Protein AF-A0A1C5M0C4-F1 (afdb_monomer_lite)

Secondary structure (DSSP, 8-state):
-----S--GGGHHHHHHHHHHHHTTGGGS-HHHHHHHHHHHHHHHHHHHHHHHHTT---HHHHHHHHHHHHHHHHHHSSHHHHHHHHH-TT---SHHHHHHHHHHHHHHHHTT-TTEEEEEEEHHHHTT-B-TT--EEEEEEESS--HHHHHHHHHHHHHHHHTT---EEEEEES-HHHHHHHS-TT--EEEEEESSS--TTEEEEHHHHHH-GGGGB-

Structure (mmCIF, N/CA/C/O backbone):
data_AF-A0A1C5M0C4-F1
#
_entry.id   AF-A0A1C5M0C4-F1
#
loop_
_atom_site.group_PDB
_atom_site.id
_atom_site.type_symbol
_atom_site.label_atom_id
_atom_site.label_alt_id
_atom_site.label_comp_id
_atom_site.label_asym_id
_atom_site.label_entity_id
_atom_site.label_seq_id
_atom_site.pdbx_PDB_ins_code
_atom_site.Cartn_x
_atom_site.Cartn_y
_atom_site.Cartn_z
_atom_site.occupancy
_atom_site.B_iso_or_equiv
_atom_site.auth_seq_id
_atom_site.auth_comp_id
_atom_site.auth_asym_id
_atom_site.auth_atom_id
_atom_site.pdbx_PDB_model_num
ATOM 1 N N . MET A 1 1 ? 2.797 -11.426 14.827 1.00 31.80 1 MET A N 1
ATOM 2 C CA . MET A 1 1 ? 4.189 -11.891 14.643 1.00 31.80 1 MET A CA 1
ATOM 3 C C . MET A 1 1 ? 4.166 -13.142 13.789 1.00 31.80 1 MET A C 1
ATOM 5 O O . MET A 1 1 ? 3.740 -14.188 14.268 1.00 31.80 1 MET A O 1
ATOM 9 N N . ARG A 1 2 ? 4.520 -13.014 12.506 1.00 30.36 2 ARG A N 1
ATOM 10 C CA . ARG A 1 2 ? 4.921 -14.171 11.700 1.00 30.36 2 ARG A CA 1
ATOM 11 C C . ARG A 1 2 ? 6.217 -14.680 12.333 1.00 30.36 2 ARG A C 1
ATOM 13 O O . ARG A 1 2 ? 7.176 -13.921 12.422 1.00 30.36 2 ARG A O 1
ATOM 20 N N . ASN A 1 3 ? 6.200 -15.895 12.876 1.00 27.06 3 ASN A N 1
ATOM 21 C CA . ASN A 1 3 ? 7.390 -16.525 13.439 1.00 27.06 3 ASN A CA 1
ATOM 22 C C . ASN A 1 3 ? 8.335 -16.846 12.282 1.00 27.06 3 ASN A C 1
ATOM 24 O O . ASN A 1 3 ? 8.235 -17.908 11.673 1.00 27.06 3 ASN A O 1
ATOM 28 N N . TYR A 1 4 ? 9.226 -15.917 11.947 1.00 38.66 4 TYR A N 1
ATOM 29 C CA . TYR A 1 4 ? 10.364 -16.240 11.104 1.00 38.66 4 TYR A CA 1
ATOM 30 C C . TYR A 1 4 ? 11.302 -17.100 11.955 1.00 38.66 4 TYR A C 1
ATOM 32 O O . TYR A 1 4 ? 12.060 -16.600 12.776 1.00 38.66 4 TYR A O 1
ATOM 40 N N . THR A 1 5 ? 11.194 -18.416 11.791 1.00 39.00 5 THR A N 1
ATOM 41 C CA . THR A 1 5 ? 12.007 -19.447 12.459 1.00 39.00 5 THR A CA 1
ATOM 42 C C . THR A 1 5 ? 13.481 -19.425 12.045 1.00 39.00 5 THR A C 1
ATOM 44 O O . THR A 1 5 ? 14.285 -20.173 12.593 1.00 39.00 5 THR A O 1
ATOM 47 N N . TYR A 1 6 ? 13.857 -18.559 11.103 1.00 49.19 6 TYR A N 1
ATOM 48 C CA . TYR A 1 6 ? 15.228 -18.394 10.642 1.00 49.19 6 TYR A CA 1
ATOM 49 C C . TYR A 1 6 ? 15.909 -17.216 11.337 1.00 49.19 6 TYR A C 1
ATOM 51 O O . TYR A 1 6 ? 15.443 -16.080 11.286 1.00 49.19 6 TYR A O 1
ATOM 59 N N . ASN A 1 7 ? 17.052 -17.491 11.964 1.00 48.06 7 ASN A N 1
ATOM 60 C CA . ASN A 1 7 ? 17.923 -16.476 12.540 1.00 48.06 7 ASN A CA 1
ATOM 61 C C . ASN A 1 7 ? 18.757 -15.858 11.40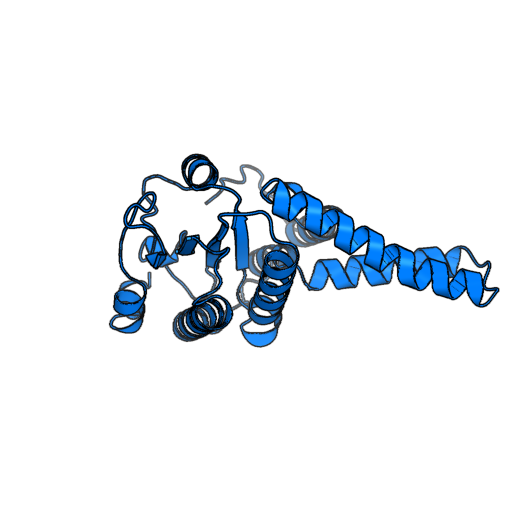2 1.00 48.06 7 ASN A C 1
ATOM 63 O O . ASN A 1 7 ? 19.772 -16.410 10.982 1.00 48.06 7 ASN A O 1
ATOM 67 N N . TRP A 1 8 ? 18.270 -14.760 10.821 1.00 57.38 8 TRP A N 1
ATOM 68 C CA . TRP A 1 8 ? 18.770 -14.210 9.550 1.00 57.38 8 TRP A CA 1
ATOM 69 C C . TRP A 1 8 ? 20.140 -13.505 9.619 1.00 57.38 8 TRP A C 1
ATOM 71 O O . TRP A 1 8 ? 20.662 -13.092 8.581 1.00 57.38 8 TRP A O 1
ATOM 81 N N . GLY A 1 9 ? 20.754 -13.412 10.804 1.00 64.69 9 GLY A N 1
ATOM 82 C CA . GLY A 1 9 ? 22.128 -12.929 10.989 1.00 64.69 9 GLY A CA 1
ATOM 83 C C . GLY A 1 9 ? 22.384 -11.503 10.474 1.00 64.69 9 GLY A C 1
ATOM 84 O O . GLY A 1 9 ? 21.471 -10.690 10.346 1.00 64.69 9 GLY A O 1
ATOM 85 N N . SER A 1 10 ? 23.649 -11.196 10.163 1.00 68.00 10 SER A N 1
ATOM 86 C CA . SER A 1 10 ? 24.120 -9.873 9.707 1.00 68.00 10 SER A CA 1
ATOM 87 C C . SER A 1 10 ? 23.672 -9.476 8.292 1.00 68.00 10 SER A C 1
ATOM 89 O O . SER A 1 10 ? 23.810 -8.316 7.913 1.00 68.00 10 SER A O 1
ATOM 91 N N . LEU A 1 11 ? 23.121 -10.410 7.506 1.00 77.31 11 LEU A N 1
ATOM 92 C CA . LEU A 1 11 ? 22.699 -10.184 6.115 1.00 77.31 11 LEU A CA 1
ATOM 93 C C . LEU A 1 11 ? 21.190 -9.965 5.958 1.00 77.31 11 LEU A C 1
ATOM 95 O O . LEU A 1 11 ? 20.704 -9.889 4.826 1.00 77.31 11 LEU A O 1
ATOM 99 N N . LEU A 1 12 ? 20.446 -9.865 7.065 1.00 77.56 12 LEU A N 1
ATOM 100 C CA . LEU A 1 12 ? 18.993 -9.681 7.050 1.00 77.56 12 LEU A CA 1
ATOM 101 C C . LEU A 1 12 ? 18.577 -8.513 6.146 1.00 77.56 12 LEU A C 1
ATOM 103 O O . LEU A 1 12 ? 17.695 -8.682 5.309 1.00 77.56 12 LEU A O 1
ATOM 107 N N . GLY A 1 13 ? 19.253 -7.366 6.258 1.00 77.56 13 GLY A N 1
ATOM 108 C CA . GLY A 1 13 ? 18.915 -6.184 5.466 1.00 77.56 13 GLY A CA 1
ATOM 109 C C . GLY A 1 13 ? 19.123 -6.376 3.970 1.00 77.56 13 GLY A C 1
ATOM 110 O O . GLY A 1 13 ? 18.210 -6.106 3.199 1.00 77.56 13 GLY A O 1
ATOM 111 N N . LEU A 1 14 ? 20.271 -6.921 3.558 1.00 84.06 14 LEU A N 1
ATOM 112 C CA . LEU A 1 14 ? 20.551 -7.186 2.145 1.00 84.06 14 LEU A CA 1
ATOM 113 C C . LEU A 1 14 ? 19.535 -8.167 1.549 1.00 84.06 14 LEU A C 1
ATOM 115 O O . LEU A 1 14 ? 18.976 -7.918 0.485 1.00 84.06 14 LEU A O 1
ATOM 119 N N . ARG A 1 15 ? 19.270 -9.278 2.245 1.00 82.50 15 ARG A N 1
ATOM 120 C CA . ARG A 1 15 ? 18.340 -10.308 1.766 1.00 82.50 15 ARG A CA 1
ATOM 121 C C . ARG A 1 15 ? 16.917 -9.784 1.677 1.00 82.50 15 ARG A C 1
ATOM 123 O O . ARG A 1 15 ? 16.243 -10.051 0.687 1.00 82.50 15 ARG A O 1
ATOM 130 N N . TRP A 1 16 ? 16.474 -9.036 2.687 1.00 84.31 16 TRP A N 1
ATOM 131 C CA . TRP A 1 16 ? 15.143 -8.450 2.672 1.00 84.31 16 TRP A CA 1
ATOM 132 C C . TRP A 1 16 ? 15.007 -7.416 1.565 1.00 84.31 16 TRP A C 1
ATOM 134 O O . TRP A 1 16 ? 14.020 -7.435 0.842 1.00 84.31 16 TRP A O 1
ATOM 144 N N . PHE A 1 17 ? 16.011 -6.557 1.390 1.00 86.44 17 PHE A N 1
ATOM 145 C CA . PHE A 1 17 ? 16.019 -5.561 0.328 1.00 86.44 17 PHE A CA 1
ATOM 146 C C . PHE A 1 17 ? 15.894 -6.228 -1.041 1.00 86.44 17 PHE A C 1
ATOM 148 O O . PHE A 1 17 ? 14.963 -5.912 -1.772 1.00 86.44 17 PHE A O 1
ATOM 155 N N . VAL A 1 18 ? 16.739 -7.223 -1.337 1.00 88.94 18 VAL A N 1
ATOM 156 C CA . VAL A 1 18 ? 16.698 -7.982 -2.598 1.00 88.94 18 VAL A CA 1
ATOM 157 C C . VAL A 1 18 ? 15.355 -8.687 -2.788 1.00 88.94 18 VAL A C 1
ATOM 159 O O . VAL A 1 18 ? 14.754 -8.575 -3.851 1.00 88.94 18 VAL A O 1
ATOM 162 N N . ALA A 1 19 ? 14.846 -9.380 -1.765 1.00 87.25 19 ALA A N 1
ATOM 163 C CA . ALA A 1 19 ? 13.559 -10.066 -1.854 1.00 87.25 19 ALA A CA 1
ATOM 164 C C . ALA A 1 19 ? 12.395 -9.081 -2.047 1.00 87.25 19 ALA A C 1
ATOM 166 O O . ALA A 1 19 ? 11.495 -9.336 -2.843 1.00 87.25 19 ALA A O 1
ATOM 167 N N . SER A 1 20 ? 12.418 -7.946 -1.345 1.00 89.81 20 SER A N 1
ATOM 168 C CA . SER A 1 20 ? 11.401 -6.903 -1.468 1.00 89.81 20 SER A CA 1
ATOM 169 C C . SER A 1 20 ? 11.453 -6.220 -2.833 1.00 89.81 20 SER A C 1
ATOM 171 O O . SER A 1 20 ? 10.395 -5.971 -3.398 1.00 89.81 20 SER A O 1
ATOM 173 N N . TRP A 1 21 ? 12.654 -5.974 -3.368 1.00 92.19 21 TRP A N 1
ATOM 174 C CA . TRP A 1 21 ? 12.871 -5.358 -4.675 1.00 92.19 21 TRP A CA 1
ATOM 175 C C . TRP A 1 21 ? 12.450 -6.302 -5.795 1.00 92.19 21 TRP A C 1
ATOM 177 O O . TRP A 1 21 ? 11.752 -5.881 -6.689 1.00 92.19 21 TRP A O 1
ATOM 187 N N . LEU A 1 22 ? 12.752 -7.600 -5.711 1.00 89.69 22 LEU A N 1
ATOM 188 C CA . LEU A 1 22 ? 12.330 -8.553 -6.745 1.00 89.69 22 LEU A CA 1
ATOM 189 C C . LEU A 1 22 ? 10.828 -8.872 -6.719 1.00 89.69 22 LEU A C 1
ATOM 191 O O . LEU A 1 22 ? 10.248 -9.161 -7.760 1.00 89.69 22 LEU A O 1
ATOM 195 N N . LEU A 1 23 ? 10.206 -8.916 -5.534 1.00 86.31 23 LEU A N 1
ATOM 196 C CA . LEU A 1 23 ? 8.840 -9.438 -5.385 1.00 86.31 23 LEU A CA 1
ATOM 197 C C . LEU A 1 23 ? 7.771 -8.366 -5.155 1.00 86.31 23 LEU A C 1
ATOM 199 O O . LEU A 1 23 ? 6.590 -8.695 -5.262 1.00 86.31 23 LEU A O 1
ATOM 203 N N . HIS A 1 24 ? 8.142 -7.148 -4.742 1.00 85.31 24 HIS A N 1
ATOM 204 C CA . HIS A 1 24 ? 7.235 -6.035 -4.388 1.00 85.31 24 HIS A CA 1
ATOM 205 C C . HIS A 1 24 ? 6.105 -6.420 -3.414 1.00 85.31 24 HIS A C 1
ATOM 207 O O . HIS A 1 24 ? 5.041 -5.809 -3.383 1.00 85.31 24 HIS A O 1
ATOM 213 N N . GLY A 1 25 ? 6.276 -7.521 -2.673 1.00 80.88 25 GLY A N 1
ATOM 214 C CA . GLY A 1 25 ? 5.198 -8.109 -1.879 1.00 80.88 25 GLY A CA 1
ATOM 215 C C . GLY A 1 25 ? 3.959 -8.542 -2.678 1.00 80.88 25 GLY A C 1
ATOM 216 O O . GLY A 1 25 ? 2.954 -8.909 -2.081 1.00 80.88 25 GLY A O 1
ATOM 217 N N . VAL A 1 26 ? 4.016 -8.604 -4.013 1.00 85.50 26 VAL A N 1
ATOM 218 C CA . VAL A 1 26 ? 2.864 -8.913 -4.883 1.00 85.50 26 VAL A CA 1
ATOM 219 C C . VAL A 1 26 ? 2.205 -10.242 -4.511 1.00 85.50 26 VAL A C 1
ATOM 221 O O . VAL A 1 26 ? 0.988 -10.395 -4.599 1.00 85.50 26 VAL A O 1
ATOM 224 N N . HIS A 1 27 ? 2.991 -11.203 -4.022 1.00 84.19 27 HIS A N 1
ATOM 225 C CA . HIS A 1 27 ? 2.508 -12.501 -3.554 1.00 84.19 27 HIS A CA 1
ATOM 226 C C . HIS A 1 27 ? 1.458 -12.413 -2.431 1.00 84.19 27 HIS A C 1
ATOM 228 O O . HIS A 1 27 ? 0.595 -13.292 -2.375 1.00 84.19 27 HIS A O 1
ATOM 234 N N . VAL A 1 28 ? 1.482 -11.366 -1.592 1.00 85.69 28 VAL A N 1
ATOM 235 C CA . VAL A 1 28 ? 0.544 -11.190 -0.469 1.00 85.69 28 VAL A CA 1
ATOM 236 C C . VAL A 1 28 ? -0.706 -10.376 -0.806 1.00 85.69 28 VAL A C 1
ATOM 238 O O . VAL A 1 28 ? -1.566 -10.245 0.065 1.00 85.69 28 VAL A O 1
ATOM 241 N N . PHE A 1 29 ? -0.819 -9.817 -2.014 1.00 90.00 29 PHE A N 1
ATOM 242 C CA . PHE A 1 29 ? -2.028 -9.109 -2.441 1.00 90.00 29 PHE A CA 1
ATOM 243 C C . PHE A 1 29 ? -3.155 -10.079 -2.794 1.00 90.00 29 PHE A C 1
ATOM 245 O O . PHE A 1 29 ? -2.916 -11.200 -3.269 1.00 90.00 29 PHE A O 1
ATOM 252 N N . ASP A 1 30 ? -4.389 -9.610 -2.610 1.00 92.44 30 ASP A N 1
ATOM 253 C CA . ASP A 1 30 ? -5.569 -10.304 -3.113 1.00 92.44 30 ASP A CA 1
ATOM 254 C C . ASP A 1 30 ? -5.608 -10.260 -4.653 1.00 92.44 30 ASP A C 1
ATOM 256 O O . ASP A 1 30 ? -4.861 -9.526 -5.305 1.00 92.44 30 ASP A O 1
ATOM 260 N N . LYS A 1 31 ? -6.454 -11.091 -5.259 1.00 92.31 31 LYS A N 1
ATOM 261 C CA . LYS A 1 31 ? -6.445 -11.397 -6.696 1.00 92.31 31 LYS A CA 1
ATOM 262 C C . LYS A 1 31 ? -6.545 -10.152 -7.576 1.00 92.31 31 LYS A C 1
ATOM 264 O O . LYS A 1 31 ? -5.758 -10.018 -8.512 1.00 92.31 31 LYS A O 1
ATOM 269 N N . THR A 1 32 ? -7.492 -9.258 -7.295 1.00 93.75 32 THR A N 1
ATOM 270 C CA . THR A 1 32 ? -7.704 -8.064 -8.128 1.00 93.75 32 THR A CA 1
ATOM 271 C C . THR A 1 32 ? -6.592 -7.036 -7.957 1.00 93.75 32 THR A C 1
ATOM 273 O O . THR A 1 32 ? -6.101 -6.513 -8.955 1.00 93.75 32 THR A O 1
ATOM 276 N N . GLU A 1 33 ? -6.154 -6.769 -6.723 1.00 94.75 33 GLU A N 1
ATOM 277 C CA . GLU A 1 33 ? -5.029 -5.859 -6.477 1.00 94.75 33 GLU A CA 1
ATOM 278 C C . GLU A 1 33 ? -3.757 -6.372 -7.158 1.00 94.75 33 GLU A C 1
ATOM 280 O O . GLU A 1 33 ? -3.096 -5.618 -7.866 1.00 94.75 33 GLU A O 1
ATOM 285 N N . LYS A 1 34 ? -3.468 -7.670 -7.022 1.00 94.81 34 LYS A N 1
ATOM 286 C CA . LYS A 1 34 ? -2.345 -8.343 -7.684 1.00 94.81 34 LYS A CA 1
ATOM 287 C C . LYS A 1 34 ? -2.379 -8.159 -9.198 1.00 94.81 34 LYS A C 1
ATOM 289 O O . LYS A 1 34 ? -1.368 -7.790 -9.788 1.00 94.81 34 LYS A O 1
ATOM 294 N N . LEU A 1 35 ? -3.535 -8.394 -9.821 1.00 95.88 35 LEU A N 1
ATOM 295 C CA . LEU A 1 35 ? -3.705 -8.236 -11.264 1.00 95.88 35 LEU A CA 1
ATOM 296 C C . LEU A 1 35 ? -3.447 -6.790 -11.706 1.00 95.88 35 LEU A C 1
ATOM 298 O O . LEU A 1 35 ? -2.659 -6.566 -12.622 1.00 95.88 35 LEU A O 1
ATOM 302 N N . TYR A 1 36 ? -4.086 -5.813 -11.058 1.00 96.06 36 TYR A N 1
ATOM 303 C CA . TYR A 1 36 ? -3.918 -4.406 -11.422 1.00 96.06 36 TYR A CA 1
ATOM 304 C C . TYR A 1 36 ? -2.507 -3.893 -11.156 1.00 96.06 36 TYR A C 1
ATOM 306 O O . TYR A 1 36 ? -1.995 -3.123 -11.963 1.00 96.06 36 TYR A O 1
ATOM 314 N N . TYR A 1 37 ? -1.855 -4.361 -10.091 1.00 94.81 37 TYR A N 1
ATOM 315 C CA . TYR A 1 37 ? -0.464 -4.026 -9.811 1.00 94.81 37 TYR A CA 1
ATOM 316 C C . TYR A 1 37 ? 0.462 -4.498 -10.935 1.00 94.81 37 TYR A C 1
ATOM 318 O O . TYR A 1 37 ? 1.190 -3.683 -11.495 1.00 94.81 37 TYR A O 1
ATOM 326 N N . ILE A 1 38 ? 0.365 -5.774 -11.331 1.00 94.50 38 ILE A N 1
ATOM 327 C CA . ILE A 1 38 ? 1.174 -6.341 -12.422 1.00 94.50 38 ILE A CA 1
ATOM 328 C C . ILE A 1 38 ? 0.917 -5.593 -13.736 1.00 94.50 38 ILE A C 1
ATOM 330 O O . ILE A 1 38 ? 1.862 -5.234 -14.433 1.00 94.50 38 ILE A O 1
ATOM 334 N N . ILE A 1 39 ? -0.348 -5.319 -14.075 1.00 95.69 39 ILE A N 1
ATOM 335 C CA . ILE A 1 39 ? -0.689 -4.571 -15.294 1.00 95.69 39 ILE A CA 1
ATOM 336 C C . ILE A 1 39 ? -0.080 -3.164 -15.255 1.00 95.69 39 ILE A C 1
ATOM 338 O O . ILE A 1 39 ? 0.535 -2.745 -16.233 1.00 95.69 39 ILE A O 1
ATOM 342 N N . CYS A 1 40 ? -0.229 -2.434 -14.146 1.00 95.12 40 CYS A N 1
ATOM 343 C CA . CYS A 1 40 ? 0.336 -1.093 -14.005 1.00 95.12 40 CYS A CA 1
ATOM 344 C C . CYS A 1 40 ? 1.855 -1.093 -14.130 1.00 95.12 40 CYS A C 1
ATOM 346 O O . CYS A 1 40 ? 2.398 -0.245 -14.833 1.00 95.12 40 CYS A O 1
ATOM 348 N N . GLU A 1 41 ? 2.531 -2.036 -13.481 1.0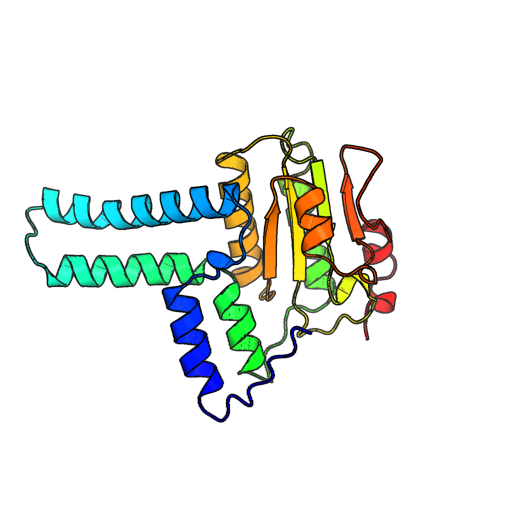0 94.00 41 GLU A N 1
ATOM 349 C CA . GLU A 1 41 ? 3.981 -2.152 -13.561 1.00 94.00 41 GLU A CA 1
ATOM 350 C C . GLU A 1 41 ? 4.433 -2.424 -14.999 1.00 94.00 41 GLU A C 1
ATOM 352 O O . GLU A 1 41 ? 5.276 -1.697 -15.519 1.00 94.00 41 GLU A O 1
ATOM 357 N N . LEU A 1 42 ? 3.810 -3.384 -15.691 1.00 94.81 42 LEU A N 1
ATOM 358 C CA . LEU A 1 42 ? 4.119 -3.683 -17.092 1.00 94.81 42 LEU A CA 1
ATOM 359 C C . LEU A 1 42 ? 3.895 -2.473 -18.007 1.00 94.81 42 LEU A C 1
ATOM 361 O O . LEU A 1 42 ? 4.742 -2.171 -18.843 1.00 94.81 42 LEU A O 1
ATOM 365 N N . VAL A 1 43 ? 2.785 -1.749 -17.843 1.00 96.06 43 VAL A N 1
ATOM 366 C CA . VAL A 1 43 ? 2.503 -0.544 -18.642 1.00 96.06 43 VAL A CA 1
ATOM 367 C C . VAL A 1 43 ? 3.550 0.543 -18.390 1.00 96.06 43 VAL A C 1
ATOM 369 O O . VAL A 1 43 ? 4.064 1.130 -19.343 1.00 96.06 43 VAL A O 1
ATOM 372 N N . LEU A 1 44 ? 3.903 0.793 -17.125 1.00 95.56 44 LEU A N 1
ATOM 373 C CA . LEU A 1 44 ? 4.924 1.779 -16.766 1.00 95.56 44 LEU A CA 1
ATOM 374 C C . LEU A 1 44 ? 6.305 1.396 -17.305 1.00 95.56 44 LEU A C 1
ATOM 376 O O . LEU A 1 44 ? 7.053 2.278 -17.718 1.00 95.56 44 LEU A O 1
ATOM 380 N N . GLN A 1 45 ? 6.623 0.102 -17.342 1.00 94.50 45 GLN A N 1
ATOM 381 C CA . GLN A 1 45 ? 7.871 -0.427 -17.895 1.00 94.50 45 GLN A CA 1
ATOM 382 C C . GLN A 1 45 ? 7.955 -0.283 -19.415 1.00 94.50 45 GLN A C 1
ATOM 384 O O . GLN A 1 45 ? 8.988 0.104 -19.961 1.00 94.50 45 GLN A O 1
ATOM 389 N N . LEU A 1 46 ? 6.854 -0.554 -20.117 1.00 95.94 46 LEU A N 1
ATOM 390 C CA . LEU A 1 46 ? 6.804 -0.449 -21.574 1.00 95.94 46 LEU A CA 1
ATOM 391 C C . LEU A 1 46 ? 6.913 0.999 -22.063 1.00 95.94 46 LEU A C 1
ATOM 393 O O . LEU A 1 46 ? 7.396 1.224 -23.172 1.00 95.94 46 LEU A O 1
ATOM 397 N N . MET A 1 47 ? 6.498 1.982 -21.260 1.00 96.25 47 MET A N 1
ATOM 398 C CA . MET A 1 47 ? 6.482 3.391 -21.659 1.00 96.25 47 MET A CA 1
ATOM 399 C C . MET A 1 47 ? 7.870 3.942 -22.056 1.00 96.25 47 MET A C 1
ATOM 401 O O . MET A 1 47 ? 8.005 4.378 -23.202 1.00 96.25 47 MET A O 1
ATOM 405 N N . PRO A 1 48 ? 8.922 3.921 -21.209 1.00 95.75 48 PRO A N 1
ATOM 406 C CA . PRO A 1 48 ? 10.242 4.413 -21.605 1.00 95.75 48 PRO A CA 1
ATOM 407 C C . PRO A 1 48 ? 10.888 3.567 -22.704 1.00 95.75 48 PRO A C 1
ATOM 409 O O . PRO A 1 48 ? 11.537 4.135 -23.577 1.00 95.75 48 PRO A O 1
ATOM 412 N N . ILE A 1 49 ? 10.675 2.245 -22.718 1.00 94.81 49 ILE A N 1
ATOM 413 C CA . ILE A 1 49 ? 11.175 1.368 -23.792 1.00 94.81 49 ILE A CA 1
ATOM 414 C C . ILE A 1 49 ? 10.597 1.810 -25.141 1.00 94.81 49 ILE A C 1
ATOM 416 O O . ILE A 1 49 ? 11.333 1.983 -26.111 1.00 94.81 49 ILE A O 1
ATOM 420 N N . THR A 1 50 ? 9.288 2.059 -25.181 1.00 95.44 50 THR A N 1
ATOM 421 C CA . THR A 1 50 ? 8.582 2.514 -26.383 1.00 95.44 50 THR A CA 1
ATOM 422 C C . THR A 1 50 ? 9.079 3.890 -26.828 1.00 95.44 50 THR A C 1
ATOM 424 O O . THR A 1 50 ? 9.348 4.088 -28.010 1.00 95.44 50 THR A O 1
ATOM 427 N N . ILE A 1 51 ? 9.265 4.829 -25.893 1.00 96.25 51 ILE A N 1
ATOM 428 C CA . ILE A 1 51 ? 9.802 6.167 -26.189 1.00 96.25 51 ILE A CA 1
ATOM 429 C C . ILE A 1 51 ? 11.210 6.070 -26.787 1.00 96.25 51 ILE A C 1
ATOM 431 O O . ILE A 1 51 ? 11.459 6.635 -27.848 1.00 96.25 51 ILE A O 1
ATOM 435 N N . LEU A 1 52 ? 12.116 5.327 -26.145 1.00 96.25 52 LEU A N 1
ATOM 436 C CA . LEU A 1 52 ? 13.487 5.145 -26.625 1.00 96.25 52 LEU A CA 1
ATOM 437 C C . LEU A 1 52 ? 13.507 4.534 -28.032 1.00 96.25 52 LEU A C 1
ATOM 439 O O . LEU A 1 52 ? 14.204 5.043 -28.910 1.00 96.25 52 LEU A O 1
ATOM 443 N N . TYR A 1 53 ? 12.689 3.506 -28.267 1.00 95.75 53 TYR A N 1
ATOM 444 C CA . TYR A 1 53 ? 12.549 2.882 -29.580 1.00 95.75 53 TYR A CA 1
ATOM 445 C C . TYR A 1 53 ? 12.096 3.882 -30.658 1.00 95.75 53 TYR A C 1
ATOM 447 O O . TYR A 1 53 ? 12.744 3.996 -31.698 1.00 95.75 53 TYR A O 1
ATOM 455 N N . PHE A 1 54 ? 11.037 4.662 -30.405 1.00 96.94 54 PHE A N 1
ATOM 456 C CA . PHE A 1 54 ? 10.545 5.662 -31.365 1.00 96.94 54 PHE A CA 1
ATOM 457 C C . PHE A 1 54 ? 11.486 6.860 -31.549 1.00 96.94 54 PHE A C 1
ATOM 459 O O . PHE A 1 54 ? 11.458 7.498 -32.599 1.00 96.94 54 PHE A O 1
ATOM 466 N N . CYS A 1 55 ? 12.358 7.141 -30.582 1.00 97.19 55 CYS A N 1
ATOM 467 C CA . CYS A 1 55 ? 13.453 8.099 -30.733 1.00 97.19 55 CYS A CA 1
ATOM 468 C C . CYS A 1 55 ? 14.650 7.538 -31.527 1.00 97.19 55 CYS A C 1
ATOM 470 O O . CYS A 1 55 ? 15.662 8.224 -31.656 1.00 97.19 55 CYS A O 1
ATOM 472 N N . GLY A 1 56 ? 14.566 6.306 -32.043 1.00 96.50 56 GLY A N 1
ATOM 473 C CA . GLY A 1 56 ? 15.648 5.657 -32.788 1.00 96.50 56 GLY A CA 1
ATOM 474 C C . GLY A 1 56 ? 16.799 5.167 -31.906 1.00 96.50 56 GLY A C 1
ATOM 475 O O . GLY A 1 56 ? 17.867 4.834 -32.416 1.00 96.50 56 GLY A O 1
ATOM 476 N N . VAL A 1 57 ? 16.606 5.118 -30.586 1.00 95.69 57 VAL A N 1
ATOM 477 C CA . VAL A 1 57 ? 17.606 4.620 -29.642 1.00 95.69 57 VAL A CA 1
ATOM 478 C C . VAL A 1 57 ? 17.490 3.105 -29.576 1.00 95.69 57 VAL A C 1
ATOM 480 O O . VAL A 1 57 ? 16.595 2.581 -28.917 1.00 95.69 57 VAL A O 1
ATOM 483 N N . ALA A 1 58 ? 18.402 2.407 -30.251 1.00 91.12 58 ALA A N 1
ATOM 484 C CA . ALA A 1 58 ? 18.498 0.946 -30.271 1.00 91.12 58 ALA A CA 1
ATOM 485 C C . ALA A 1 58 ? 19.669 0.434 -29.407 1.00 91.12 58 ALA A C 1
ATOM 487 O O . ALA A 1 58 ? 20.446 -0.416 -29.836 1.00 91.12 58 ALA A O 1
ATOM 488 N N . ASP A 1 59 ? 19.817 0.980 -28.197 1.00 95.19 59 ASP A N 1
ATOM 489 C CA . ASP A 1 59 ? 20.844 0.565 -27.237 1.00 95.19 59 ASP A CA 1
ATOM 490 C C . ASP A 1 59 ? 20.222 -0.284 -26.119 1.00 95.19 59 ASP A C 1
ATOM 492 O O . ASP A 1 59 ? 19.410 0.189 -25.317 1.00 95.19 59 ASP A O 1
ATOM 496 N N . TRP A 1 60 ? 20.639 -1.549 -26.054 1.00 95.19 60 TRP A N 1
ATOM 497 C CA . TRP A 1 60 ? 20.194 -2.502 -25.040 1.00 95.19 60 TRP A CA 1
ATOM 498 C C . TRP A 1 60 ? 20.471 -2.033 -23.605 1.00 95.19 60 TRP A C 1
ATOM 500 O O . TRP A 1 60 ? 19.650 -2.269 -22.716 1.00 95.19 60 TRP A O 1
ATOM 510 N N . TRP A 1 61 ? 21.591 -1.347 -23.358 1.00 96.44 61 TRP A N 1
ATOM 511 C CA . TRP A 1 61 ? 21.923 -0.866 -22.018 1.00 96.44 61 TRP A CA 1
ATOM 512 C C . TRP A 1 61 ? 20.950 0.204 -21.550 1.00 96.44 61 TRP A C 1
ATOM 514 O O . TRP A 1 61 ? 20.568 0.205 -20.381 1.00 96.44 61 TRP A O 1
ATOM 524 N N . LEU A 1 62 ? 20.487 1.072 -22.452 1.00 96.12 62 LEU A N 1
ATOM 525 C CA . LEU A 1 62 ? 19.487 2.083 -22.117 1.00 96.12 62 LEU A CA 1
ATOM 526 C C . LEU A 1 62 ? 18.130 1.450 -21.796 1.00 96.12 62 LEU A C 1
ATOM 528 O O . LEU A 1 62 ? 17.481 1.870 -20.835 1.00 96.12 62 LEU A O 1
ATOM 532 N N . TYR A 1 63 ? 17.735 0.392 -22.509 1.00 95.50 63 TYR A N 1
ATOM 533 C CA . TYR A 1 63 ? 16.544 -0.384 -22.152 1.00 95.50 63 TYR A CA 1
ATOM 534 C C . TYR A 1 63 ? 16.679 -1.045 -20.779 1.00 95.50 63 TYR A C 1
ATOM 536 O O . TYR A 1 63 ? 15.788 -0.888 -19.944 1.00 95.50 63 TYR A O 1
ATOM 544 N N . LEU A 1 64 ? 17.801 -1.717 -20.499 1.00 96.25 64 LEU A N 1
ATOM 545 C CA . LEU A 1 64 ? 18.041 -2.349 -19.199 1.00 96.25 64 LEU A CA 1
ATOM 546 C C . LEU A 1 64 ? 18.049 -1.326 -18.054 1.00 96.25 64 LEU A C 1
ATOM 548 O O . LEU A 1 64 ? 17.428 -1.559 -17.017 1.00 96.25 64 LEU A O 1
ATOM 552 N N . ILE A 1 65 ? 18.707 -0.179 -18.244 1.00 96.12 65 ILE A N 1
ATOM 553 C CA . ILE A 1 65 ? 18.719 0.909 -17.260 1.00 96.12 65 ILE A CA 1
ATOM 554 C C . ILE A 1 65 ? 17.297 1.422 -17.029 1.00 96.12 65 ILE A C 1
ATOM 556 O O . ILE A 1 65 ? 16.888 1.554 -15.878 1.00 96.12 65 ILE A O 1
ATOM 560 N N . SER A 1 66 ? 16.518 1.661 -18.091 1.00 95.75 66 SER A N 1
ATOM 561 C CA . SER A 1 66 ? 15.121 2.089 -17.947 1.00 95.75 66 SER A CA 1
ATOM 562 C C . SER A 1 66 ? 14.286 1.079 -17.163 1.00 95.75 66 SER A C 1
ATOM 564 O O . SER A 1 66 ? 13.525 1.482 -16.283 1.00 95.75 66 SER A O 1
ATOM 566 N N . LEU A 1 67 ? 14.506 -0.219 -17.400 1.00 95.62 67 LEU A N 1
ATOM 567 C CA . LEU A 1 67 ? 13.801 -1.288 -16.707 1.00 95.62 67 LEU A CA 1
ATOM 568 C C . LEU A 1 67 ? 14.104 -1.262 -15.209 1.00 95.62 67 LEU A C 1
ATOM 570 O O . LEU A 1 67 ? 13.187 -1.261 -14.385 1.00 95.62 67 LEU A O 1
ATOM 574 N N . ILE A 1 68 ? 15.391 -1.183 -14.857 1.00 96.12 68 ILE A N 1
ATOM 575 C CA . ILE A 1 68 ? 15.856 -1.116 -13.467 1.00 96.12 68 ILE A CA 1
ATOM 576 C C . ILE A 1 68 ? 15.322 0.143 -12.776 1.00 96.12 68 ILE A C 1
ATOM 578 O O . ILE A 1 68 ? 14.865 0.062 -11.633 1.00 96.12 68 ILE A O 1
ATOM 582 N N . LEU A 1 69 ? 15.358 1.297 -13.450 1.00 95.94 69 LEU A N 1
ATOM 583 C CA . LEU A 1 69 ? 14.887 2.566 -12.895 1.00 95.94 69 LEU A CA 1
ATOM 584 C C . LEU A 1 69 ? 13.381 2.542 -12.638 1.00 95.94 69 LEU A C 1
ATOM 586 O O . LEU A 1 69 ? 12.961 2.850 -11.525 1.00 95.94 69 LEU A O 1
ATOM 590 N N . VAL A 1 70 ? 12.566 2.144 -13.619 1.00 95.69 70 VAL A N 1
ATOM 591 C CA . VAL A 1 70 ? 11.107 2.081 -13.442 1.00 95.69 70 VAL A CA 1
ATOM 592 C C . VAL A 1 70 ? 10.732 1.057 -12.378 1.00 95.69 70 VAL A C 1
ATOM 594 O O . VAL A 1 70 ? 9.926 1.376 -11.505 1.00 95.69 70 VAL A O 1
ATOM 597 N N . HIS A 1 71 ? 11.357 -0.123 -12.382 1.00 94.94 71 HIS A N 1
ATOM 598 C CA . HIS A 1 71 ? 11.090 -1.160 -11.383 1.00 94.94 71 HIS A CA 1
ATOM 599 C C . HIS A 1 71 ? 11.390 -0.624 -9.980 1.00 94.94 71 HIS A C 1
ATOM 601 O O . HIS A 1 71 ? 10.519 -0.628 -9.113 1.00 94.94 71 HIS A O 1
ATOM 607 N N . SER A 1 72 ? 12.560 -0.004 -9.800 1.00 95.00 72 SER A N 1
ATOM 608 C CA . SER A 1 72 ? 12.961 0.609 -8.528 1.00 95.00 72 SER A CA 1
ATOM 609 C C . SER A 1 72 ? 12.034 1.749 -8.093 1.00 95.00 72 SER A C 1
ATOM 611 O O . SER A 1 72 ? 11.749 1.884 -6.907 1.00 95.00 72 SER A O 1
ATOM 613 N N . LEU A 1 73 ? 11.529 2.565 -9.021 1.00 93.25 73 LEU A N 1
ATOM 614 C CA . LEU A 1 73 ? 10.566 3.622 -8.695 1.00 93.25 73 LEU A CA 1
ATOM 615 C C . LEU A 1 73 ? 9.216 3.041 -8.257 1.00 93.25 73 LEU A C 1
ATOM 617 O O . LEU A 1 73 ? 8.651 3.493 -7.264 1.00 93.25 73 LEU A O 1
ATOM 621 N N . THR A 1 74 ? 8.709 2.021 -8.954 1.00 92.50 74 THR A N 1
ATOM 622 C CA . THR A 1 74 ? 7.458 1.345 -8.566 1.00 92.50 74 THR A CA 1
ATOM 623 C C . THR A 1 74 ? 7.586 0.606 -7.234 1.00 92.50 74 THR A C 1
ATOM 625 O O . THR A 1 74 ? 6.673 0.673 -6.412 1.00 92.50 74 THR A O 1
ATOM 628 N N . TRP A 1 75 ? 8.746 0.001 -6.973 1.00 92.19 75 TRP A N 1
ATOM 629 C CA . TRP A 1 75 ? 9.102 -0.606 -5.694 1.00 92.19 75 TRP A CA 1
ATOM 630 C C . TRP A 1 75 ? 9.075 0.406 -4.543 1.00 92.19 75 TRP A C 1
ATOM 632 O O . TRP A 1 75 ? 8.504 0.140 -3.492 1.00 92.19 75 TRP A O 1
ATOM 642 N N . LEU A 1 76 ? 9.648 1.597 -4.745 1.00 91.50 76 LEU A N 1
ATOM 643 C CA . LEU A 1 76 ? 9.684 2.664 -3.739 1.00 91.50 76 LEU A CA 1
ATOM 644 C C . LEU A 1 76 ? 8.297 3.236 -3.403 1.00 91.50 76 LEU A C 1
ATOM 646 O O . LEU A 1 76 ? 8.101 3.804 -2.322 1.00 91.50 76 LEU A O 1
ATOM 650 N N . CYS A 1 77 ? 7.334 3.097 -4.315 1.00 87.69 77 CYS A N 1
ATOM 651 C CA . CYS A 1 77 ? 5.931 3.437 -4.080 1.00 87.69 77 CYS A CA 1
ATOM 652 C C . CYS A 1 77 ? 5.184 2.368 -3.266 1.00 87.69 77 CYS A C 1
ATOM 654 O O . CYS A 1 77 ? 4.109 2.650 -2.731 1.00 87.69 77 CYS A O 1
ATOM 656 N N . ASP A 1 78 ? 5.744 1.165 -3.160 1.00 85.94 78 ASP A N 1
ATOM 657 C CA . ASP A 1 78 ? 5.229 0.082 -2.337 1.00 85.94 78 ASP A CA 1
ATOM 658 C C . ASP A 1 78 ? 5.825 0.125 -0.916 1.00 85.94 78 ASP A C 1
ATOM 660 O O . ASP A 1 78 ? 6.909 0.647 -0.691 1.00 85.94 78 ASP A O 1
ATOM 664 N N . SER A 1 79 ? 5.108 -0.372 0.091 1.00 84.25 79 SER A N 1
ATOM 665 C CA . SER A 1 79 ? 5.495 -0.227 1.502 1.00 84.25 79 SER A CA 1
ATOM 666 C C . SER A 1 79 ? 6.354 -1.374 2.041 1.00 84.25 79 SER A C 1
ATOM 668 O O . SER A 1 79 ? 6.909 -1.242 3.136 1.00 84.25 79 SER A O 1
ATOM 670 N N . HIS A 1 80 ? 6.519 -2.481 1.306 1.00 85.50 80 HIS A N 1
ATOM 671 C CA . HIS A 1 80 ? 7.231 -3.669 1.799 1.00 85.50 80 HIS A CA 1
ATOM 672 C C . HIS A 1 80 ? 8.716 -3.413 2.087 1.00 85.50 80 HIS A C 1
ATOM 674 O O . HIS A 1 80 ? 9.294 -4.040 2.985 1.00 85.50 80 HIS A O 1
ATOM 680 N N . TRP A 1 81 ? 9.343 -2.481 1.363 1.00 87.38 81 TRP A N 1
ATOM 681 C CA . TRP A 1 81 ? 10.722 -2.084 1.642 1.00 87.38 81 TRP A CA 1
ATOM 682 C C . TRP A 1 81 ? 10.848 -1.375 2.987 1.00 87.38 81 TRP A C 1
ATOM 684 O O . TRP A 1 81 ? 11.802 -1.627 3.720 1.00 87.38 81 TRP A O 1
ATOM 694 N N . LEU A 1 82 ? 9.870 -0.536 3.341 1.00 88.75 82 LEU A N 1
ATOM 695 C CA . LEU A 1 82 ? 9.885 0.245 4.574 1.00 88.75 82 LEU A CA 1
ATOM 696 C C . LEU A 1 82 ? 9.677 -0.650 5.800 1.00 88.75 82 LEU A C 1
ATOM 698 O O . LEU A 1 82 ? 10.342 -0.464 6.818 1.00 88.75 82 LEU A O 1
ATOM 702 N N . VAL A 1 83 ? 8.810 -1.662 5.677 1.00 85.12 83 VAL A N 1
ATOM 703 C CA . VAL A 1 83 ? 8.627 -2.709 6.697 1.00 85.12 83 VAL A CA 1
ATOM 704 C C . VAL A 1 83 ? 9.955 -3.414 6.978 1.00 85.12 83 VAL A C 1
ATOM 706 O O . VAL A 1 83 ? 10.367 -3.540 8.127 1.00 85.12 83 VAL A O 1
ATOM 709 N N . GLY A 1 84 ? 10.673 -3.807 5.924 1.00 83.75 84 GLY A N 1
ATOM 710 C CA . GLY A 1 84 ? 11.996 -4.415 6.045 1.00 83.75 84 GLY A CA 1
ATOM 711 C C . GLY A 1 84 ? 13.053 -3.502 6.634 1.00 83.75 84 GLY A C 1
ATOM 712 O O . GLY A 1 84 ? 13.796 -3.892 7.532 1.00 83.75 84 GLY A O 1
ATOM 713 N N . TYR A 1 85 ? 13.108 -2.271 6.130 1.00 86.19 85 TYR A N 1
ATOM 714 C CA . TYR A 1 85 ? 14.043 -1.256 6.587 1.00 86.19 85 TYR A CA 1
ATOM 715 C C . TYR A 1 85 ? 13.901 -1.014 8.089 1.00 86.19 85 TYR A C 1
ATOM 717 O O . TYR A 1 85 ? 14.905 -0.990 8.793 1.00 86.19 85 TYR A O 1
ATOM 725 N N . ARG A 1 86 ? 12.669 -0.955 8.606 1.00 86.81 86 ARG A N 1
ATOM 726 C CA . ARG A 1 86 ? 12.411 -0.853 10.046 1.00 86.81 86 ARG A CA 1
ATOM 727 C C . ARG A 1 86 ? 12.995 -2.020 10.850 1.00 86.81 86 ARG A C 1
ATOM 729 O O . ARG A 1 86 ? 13.449 -1.808 11.974 1.00 86.81 86 ARG A O 1
ATOM 736 N N . GLU A 1 87 ? 12.926 -3.255 10.355 1.00 83.31 87 GLU A N 1
ATOM 737 C CA . GLU A 1 87 ? 13.476 -4.410 11.087 1.00 83.31 87 GLU A CA 1
ATOM 738 C C . GLU A 1 87 ? 14.998 -4.301 11.248 1.00 83.31 87 GLU A C 1
ATOM 740 O O . GLU A 1 87 ? 15.556 -4.700 12.272 1.00 83.31 87 GLU A O 1
ATOM 745 N N . VAL A 1 88 ? 15.664 -3.713 10.252 1.00 83.62 88 VAL A N 1
ATOM 746 C CA . VAL A 1 88 ? 17.118 -3.521 10.227 1.00 83.62 88 VAL A CA 1
ATOM 747 C C . VAL A 1 88 ? 17.529 -2.279 11.018 1.00 83.62 88 VAL A C 1
ATOM 749 O O . VAL A 1 88 ? 18.456 -2.338 11.827 1.00 83.62 88 VAL A O 1
ATOM 752 N N . ASP A 1 89 ? 16.833 -1.162 10.818 1.00 84.12 89 ASP A N 1
ATOM 753 C CA . ASP A 1 89 ? 17.094 0.095 11.505 1.00 84.12 89 ASP A CA 1
ATOM 754 C C . ASP A 1 89 ? 16.299 0.190 12.812 1.00 84.12 89 ASP A C 1
ATOM 756 O O . ASP A 1 89 ? 15.108 0.514 12.857 1.00 84.12 89 ASP A O 1
ATOM 760 N N . LYS A 1 90 ? 16.999 -0.049 13.924 1.00 82.06 90 LYS A N 1
ATOM 761 C CA . LYS A 1 90 ? 16.413 0.031 15.266 1.00 82.06 90 LYS A CA 1
ATOM 762 C C . LYS A 1 90 ? 16.033 1.449 15.696 1.00 82.06 90 LYS A C 1
ATOM 764 O O . LYS A 1 90 ? 15.270 1.575 16.653 1.00 82.06 90 LYS A O 1
ATOM 769 N N . THR A 1 91 ? 16.550 2.472 15.018 1.00 84.69 91 THR A N 1
ATOM 770 C CA . THR A 1 91 ? 16.286 3.889 15.307 1.00 84.69 91 THR A CA 1
ATOM 771 C C . THR A 1 91 ? 15.095 4.442 14.532 1.00 84.69 91 THR A C 1
ATOM 773 O O . THR A 1 91 ? 14.606 5.524 14.856 1.00 84.69 91 THR A O 1
ATOM 776 N N . PHE A 1 92 ? 14.586 3.694 13.548 1.00 85.94 92 PHE A N 1
ATOM 777 C CA . PHE A 1 92 ? 13.402 4.081 12.800 1.00 85.94 92 PHE A CA 1
ATOM 778 C C . PHE A 1 92 ? 12.211 4.277 13.741 1.00 85.94 92 PHE A C 1
ATOM 780 O O . PHE A 1 92 ? 11.887 3.391 14.531 1.00 85.94 92 PHE A O 1
ATOM 787 N N . MET A 1 93 ? 11.524 5.411 13.620 1.00 84.56 93 MET A N 1
ATOM 788 C CA . MET A 1 93 ? 10.270 5.698 14.315 1.00 84.56 93 MET A CA 1
ATOM 789 C C . MET A 1 93 ? 9.310 6.381 13.342 1.00 84.56 93 MET A C 1
ATOM 791 O O . MET A 1 93 ? 9.697 7.288 12.600 1.00 84.56 93 MET A O 1
ATOM 795 N N . SER A 1 94 ? 8.052 5.945 13.347 1.00 85.44 94 SER A N 1
ATOM 796 C CA . SER A 1 94 ? 6.970 6.646 12.655 1.00 85.44 94 SER A CA 1
ATOM 797 C C . SER A 1 94 ? 6.615 7.945 13.391 1.00 85.44 94 SER A C 1
ATOM 799 O O . SER A 1 94 ? 7.151 8.253 14.454 1.00 85.44 94 SER A O 1
ATOM 801 N N . LYS A 1 95 ? 5.651 8.709 12.867 1.00 89.06 95 LYS A N 1
ATOM 802 C CA . LYS A 1 95 ? 5.106 9.914 13.527 1.00 89.06 95 LYS A CA 1
ATOM 803 C C . LYS A 1 95 ? 4.241 9.622 14.772 1.00 89.06 95 LYS A C 1
ATOM 805 O O . LYS A 1 95 ? 3.491 10.491 15.219 1.00 89.06 95 LYS A O 1
ATOM 810 N N . GLY A 1 96 ? 4.320 8.402 15.300 1.00 91.00 96 GLY A N 1
ATOM 811 C CA . GLY A 1 96 ? 3.545 7.908 16.429 1.00 91.00 96 GLY A CA 1
ATOM 812 C C . GLY A 1 96 ? 2.048 7.808 16.155 1.00 91.00 96 GLY A C 1
ATOM 813 O O . GLY A 1 96 ? 1.575 7.983 15.028 1.00 91.00 96 GLY A O 1
ATOM 814 N N . ILE A 1 97 ? 1.280 7.526 17.210 1.00 93.00 97 ILE A N 1
ATOM 815 C CA . ILE A 1 97 ? -0.154 7.224 17.087 1.00 93.00 97 ILE A CA 1
ATOM 816 C C . ILE A 1 97 ? -0.967 8.374 16.479 1.00 93.00 97 ILE A C 1
ATOM 818 O O . ILE A 1 97 ? -1.880 8.127 15.697 1.00 93.00 97 ILE A O 1
ATOM 822 N N . LYS A 1 98 ? -0.600 9.633 16.756 1.00 93.06 98 LYS A N 1
ATOM 823 C CA . LYS A 1 98 ? -1.254 10.802 16.146 1.00 93.06 98 LYS A CA 1
ATOM 824 C C . LYS A 1 98 ? -1.079 10.813 14.628 1.00 93.06 98 LYS A C 1
ATOM 826 O O . LYS A 1 98 ? -2.053 10.983 13.909 1.00 93.06 98 LYS A O 1
ATOM 831 N N . GLY A 1 99 ? 0.133 10.546 14.135 1.00 94.19 99 GLY A N 1
ATOM 832 C CA . GLY A 1 99 ? 0.387 10.457 12.697 1.00 94.19 99 GLY A CA 1
ATOM 833 C C . GLY A 1 99 ? -0.366 9.307 12.025 1.00 94.19 99 GLY A C 1
ATOM 834 O O . GLY A 1 99 ? -0.822 9.457 10.895 1.00 94.19 99 GLY A O 1
ATOM 835 N N . VAL A 1 100 ? -0.537 8.182 12.726 1.00 95.06 100 VAL A N 1
ATOM 836 C CA . VAL A 1 100 ? -1.360 7.056 12.258 1.00 95.06 100 VAL A CA 1
ATOM 837 C C . VAL A 1 100 ? -2.836 7.441 12.177 1.00 95.06 100 VAL A C 1
ATOM 839 O O . VAL A 1 100 ? -3.471 7.180 11.159 1.00 95.06 100 VAL A O 1
ATOM 842 N N . ILE A 1 101 ? -3.371 8.108 13.201 1.00 96.19 101 ILE A N 1
ATOM 843 C CA . ILE A 1 101 ? -4.757 8.595 13.217 1.00 96.19 101 ILE A CA 1
ATOM 844 C C . ILE A 1 101 ? -4.996 9.597 12.083 1.00 96.19 101 ILE A C 1
ATOM 846 O O . ILE A 1 101 ? -5.945 9.428 11.320 1.00 96.19 101 ILE A O 1
ATOM 850 N N . ASP A 1 102 ? -4.110 10.580 11.913 1.00 96.81 102 ASP A N 1
ATOM 851 C CA . ASP A 1 102 ? -4.199 11.566 10.831 1.00 96.81 102 ASP A CA 1
ATOM 852 C C . ASP A 1 102 ? -4.178 10.893 9.452 1.00 96.81 102 ASP A C 1
ATOM 854 O O . ASP A 1 102 ? -4.912 11.280 8.541 1.00 96.81 102 ASP A O 1
ATOM 858 N N . TYR A 1 103 ? -3.337 9.868 9.284 1.00 97.25 103 TYR A N 1
ATOM 859 C CA . TYR A 1 103 ? -3.276 9.096 8.050 1.00 97.25 103 TYR A CA 1
ATOM 860 C C . TYR A 1 103 ? -4.573 8.315 7.793 1.00 97.25 103 TYR A C 1
ATOM 862 O O . TYR A 1 103 ? -5.111 8.377 6.686 1.00 97.25 103 TYR A O 1
ATOM 870 N N . ILE A 1 104 ? -5.108 7.620 8.803 1.00 97.06 104 ILE A N 1
ATOM 871 C CA . ILE A 1 104 ? -6.378 6.890 8.688 1.00 97.06 104 ILE A CA 1
ATOM 872 C C . ILE A 1 104 ? -7.526 7.857 8.370 1.00 97.06 104 ILE A C 1
ATOM 874 O O . ILE A 1 104 ? -8.388 7.532 7.555 1.00 97.06 104 ILE A O 1
ATOM 878 N N . ASP A 1 105 ? -7.525 9.063 8.939 1.00 96.94 105 ASP A N 1
ATOM 879 C CA . ASP A 1 105 ? -8.525 10.083 8.626 1.00 96.94 105 ASP A CA 1
ATOM 880 C C . ASP A 1 105 ? -8.429 10.571 7.168 1.00 96.94 105 ASP A C 1
ATOM 882 O O . ASP A 1 105 ? -9.457 10.762 6.517 1.00 96.94 105 ASP A O 1
ATOM 886 N N . ILE A 1 106 ? -7.220 10.693 6.604 1.00 97.06 106 ILE A N 1
ATOM 887 C CA . ILE A 1 106 ? -7.038 10.964 5.165 1.00 97.06 106 ILE A CA 1
ATOM 888 C C . ILE A 1 106 ? -7.601 9.823 4.319 1.00 97.06 106 ILE A C 1
ATOM 890 O O . ILE A 1 106 ? -8.345 10.084 3.374 1.00 97.06 106 ILE A O 1
ATOM 894 N N . VAL A 1 107 ? -7.277 8.569 4.655 1.00 97.38 107 VAL A N 1
ATOM 895 C CA . VAL A 1 107 ? -7.825 7.389 3.963 1.00 97.38 107 VAL A CA 1
ATOM 896 C C . VAL A 1 107 ? -9.350 7.429 4.000 1.00 97.38 107 VAL A C 1
ATOM 898 O O . VAL A 1 107 ? -9.993 7.288 2.959 1.00 97.38 107 VAL A O 1
ATOM 901 N N . ARG A 1 108 ? -9.922 7.665 5.188 1.00 96.25 108 ARG A N 1
ATOM 902 C CA . ARG A 1 108 ? -11.364 7.793 5.391 1.00 96.25 108 ARG A CA 1
ATOM 903 C C . ARG A 1 108 ? -11.928 8.858 4.463 1.00 96.25 108 ARG A C 1
ATOM 905 O O . ARG A 1 108 ? -12.807 8.539 3.681 1.00 96.25 108 ARG A O 1
ATOM 912 N N . LYS A 1 109 ? -11.406 10.086 4.491 1.00 95.75 109 LYS A N 1
ATOM 913 C CA . LYS A 1 109 ? -11.902 11.217 3.686 1.00 95.75 109 LYS A CA 1
ATOM 914 C C . LYS A 1 109 ? -11.805 10.984 2.176 1.00 95.75 109 LYS A C 1
ATOM 916 O O . LYS A 1 109 ? -12.742 11.309 1.459 1.00 95.75 109 LYS A O 1
ATOM 921 N N . GLU A 1 110 ? -10.705 10.415 1.687 1.00 96.06 110 GLU A N 1
ATOM 922 C CA . GLU A 1 110 ? -10.474 10.184 0.248 1.00 96.06 110 GLU A CA 1
ATOM 923 C C . GLU A 1 110 ? -11.353 9.067 -0.341 1.00 96.06 110 GLU A C 1
ATOM 925 O O . GLU A 1 110 ? -11.632 9.044 -1.550 1.00 96.06 110 GLU A O 1
ATOM 930 N N . LEU A 1 111 ? -11.766 8.119 0.503 1.00 95.50 111 LEU A N 1
ATOM 931 C CA . LEU A 1 111 ? -12.564 6.958 0.112 1.00 95.50 111 LEU A CA 1
ATOM 932 C C . LEU A 1 111 ? -14.025 7.042 0.561 1.00 95.50 111 LEU A C 1
ATOM 934 O O . LEU A 1 111 ? -14.846 6.263 0.076 1.00 95.50 111 LEU A O 1
ATOM 938 N N . TYR A 1 112 ? -14.364 7.984 1.440 1.00 90.38 112 TYR A N 1
ATOM 939 C CA . TYR A 1 112 ? -15.725 8.191 1.913 1.00 90.38 112 TYR A CA 1
ATOM 940 C C . TYR A 1 112 ? -16.673 8.470 0.744 1.00 90.38 112 TYR A C 1
ATOM 942 O O . TYR A 1 112 ? -16.369 9.255 -0.154 1.00 90.38 112 TYR 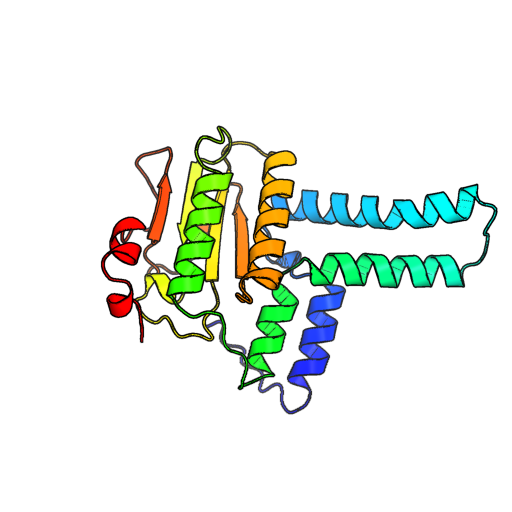A O 1
ATOM 950 N N . GLY A 1 113 ? -17.831 7.808 0.745 1.00 82.56 113 GLY A N 1
ATOM 951 C CA . GLY A 1 113 ? -18.836 7.953 -0.310 1.00 82.56 113 GLY A CA 1
ATOM 952 C C . GLY A 1 113 ? -18.463 7.306 -1.650 1.00 82.56 113 GLY A C 1
ATOM 953 O O . GLY A 1 113 ? -19.243 7.389 -2.596 1.00 82.56 113 GLY A O 1
ATOM 954 N N . ASN A 1 114 ? -17.309 6.637 -1.760 1.00 90.38 114 ASN A N 1
ATOM 955 C CA . ASN A 1 114 ? -16.995 5.844 -2.943 1.00 90.38 114 ASN A CA 1
ATOM 956 C C . ASN A 1 114 ? -17.906 4.611 -2.986 1.00 90.38 114 ASN A C 1
ATOM 958 O O . ASN A 1 114 ? -17.817 3.742 -2.122 1.00 90.38 114 ASN A O 1
ATOM 962 N N . SER A 1 115 ? -18.753 4.518 -4.013 1.00 90.06 115 SER A N 1
ATOM 963 C CA . SER A 1 115 ? -19.749 3.448 -4.150 1.00 90.06 115 SER A CA 1
ATOM 964 C C . SER A 1 115 ? -19.148 2.042 -4.152 1.00 90.06 115 SER A C 1
ATOM 966 O O . SER A 1 115 ? -19.833 1.106 -3.742 1.00 90.06 115 SER A O 1
ATOM 968 N N . ASN A 1 116 ? -17.885 1.909 -4.574 1.00 93.81 116 ASN A N 1
ATOM 969 C CA . ASN A 1 116 ? -17.177 0.637 -4.658 1.00 93.81 116 ASN A CA 1
ATOM 970 C C . ASN A 1 116 ? -16.513 0.202 -3.349 1.00 93.81 116 ASN A C 1
ATOM 972 O O . ASN A 1 116 ? -16.028 -0.921 -3.308 1.00 93.81 116 ASN A O 1
ATOM 976 N N . VAL A 1 117 ? -16.449 1.040 -2.310 1.00 95.50 117 VAL A N 1
ATOM 977 C CA . VAL A 1 117 ? -15.854 0.673 -1.015 1.00 95.50 117 VAL A CA 1
ATOM 978 C C . VAL A 1 117 ? -16.956 0.184 -0.078 1.00 95.50 117 VAL A C 1
ATOM 980 O O . VAL A 1 117 ? -17.904 0.917 0.191 1.00 95.50 117 VAL A O 1
ATOM 983 N N . SER A 1 118 ? -16.832 -1.038 0.441 1.00 94.38 118 SER A N 1
ATOM 984 C 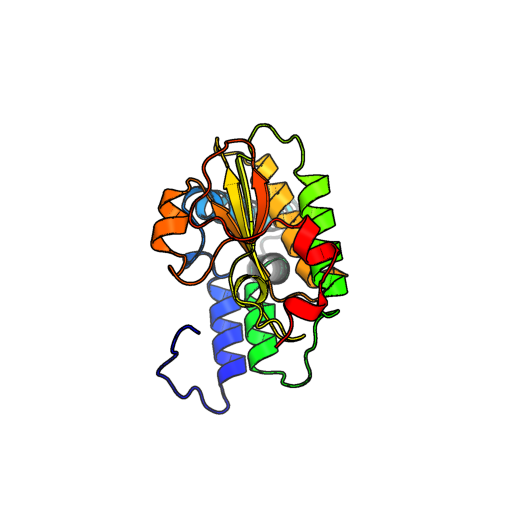CA . SER A 1 118 ? -17.775 -1.597 1.421 1.00 94.38 118 SER A CA 1
ATOM 985 C C . SER A 1 118 ? -17.292 -1.452 2.862 1.00 94.38 118 SER A C 1
ATOM 987 O O . SER A 1 118 ? -18.107 -1.224 3.756 1.00 94.38 118 SER A O 1
ATOM 989 N N . LEU A 1 119 ? -15.982 -1.564 3.094 1.00 94.88 119 LEU A N 1
ATOM 990 C CA . LEU A 1 119 ? -15.384 -1.548 4.429 1.00 94.88 119 LEU A CA 1
ATOM 991 C C . LEU A 1 119 ? -13.978 -0.945 4.390 1.00 94.88 119 LEU A C 1
ATOM 993 O O . LEU A 1 119 ? -13.182 -1.250 3.504 1.00 94.88 119 LEU A O 1
ATOM 997 N N . ILE A 1 120 ? -13.658 -0.135 5.396 1.00 96.25 120 ILE A N 1
ATOM 998 C CA . ILE A 1 120 ? -12.296 0.275 5.741 1.00 96.25 120 ILE A CA 1
ATOM 999 C C . ILE A 1 120 ? -12.068 -0.130 7.196 1.00 96.25 120 ILE A C 1
ATOM 1001 O O . ILE A 1 120 ? -12.761 0.359 8.093 1.00 96.25 120 ILE A O 1
ATOM 1005 N N . ALA A 1 121 ? -11.110 -1.022 7.427 1.00 95.44 121 ALA A N 1
ATOM 1006 C CA . ALA A 1 121 ? -10.840 -1.596 8.740 1.00 95.44 121 ALA A CA 1
ATOM 1007 C C . ALA A 1 121 ? -9.340 -1.641 9.042 1.00 95.44 121 ALA A C 1
ATOM 1009 O O . ALA A 1 121 ? -8.532 -1.933 8.157 1.00 95.44 121 ALA A O 1
ATOM 1010 N N . VAL A 1 122 ? -8.977 -1.372 10.296 1.00 95.44 122 VAL A N 1
ATOM 1011 C CA . VAL A 1 122 ? -7.599 -1.472 10.797 1.00 95.44 122 VAL A CA 1
ATOM 1012 C C . VAL A 1 122 ? -7.463 -2.675 11.728 1.00 95.44 122 VAL A C 1
ATOM 1014 O O . VAL A 1 122 ? -8.304 -2.893 12.602 1.00 95.44 122 VAL A O 1
ATOM 1017 N N . TYR A 1 123 ? -6.385 -3.431 11.547 1.00 93.50 123 TYR A N 1
ATOM 1018 C CA . TYR A 1 123 ? -6.050 -4.646 12.289 1.00 93.50 123 TYR A CA 1
ATOM 1019 C C . TYR A 1 123 ? -4.659 -4.526 12.941 1.00 93.50 123 TYR A C 1
ATOM 1021 O O . TYR A 1 123 ? -4.121 -3.425 13.100 1.00 93.50 123 TYR A O 1
ATOM 1029 N N . GLY A 1 124 ? -4.080 -5.653 13.365 1.00 91.50 124 GLY A N 1
ATOM 1030 C CA . GLY A 1 124 ? -2.695 -5.700 13.817 1.00 91.50 124 GLY A CA 1
ATOM 1031 C C . GLY A 1 124 ? -2.460 -5.249 15.256 1.00 91.50 124 GLY A C 1
ATOM 1032 O O . GLY A 1 124 ? -3.146 -5.650 16.199 1.00 91.50 124 GLY A O 1
ATOM 1033 N N . SER A 1 125 ? -1.375 -4.502 15.481 1.00 91.50 125 SER A N 1
ATOM 1034 C CA . SER A 1 125 ? -0.993 -4.051 16.829 1.00 91.50 125 SER A CA 1
ATOM 1035 C C . SER A 1 125 ? -1.900 -2.944 17.360 1.00 91.50 125 SER A C 1
ATOM 1037 O O . SER A 1 125 ? -2.148 -2.913 18.567 1.00 91.50 125 SER A O 1
ATOM 10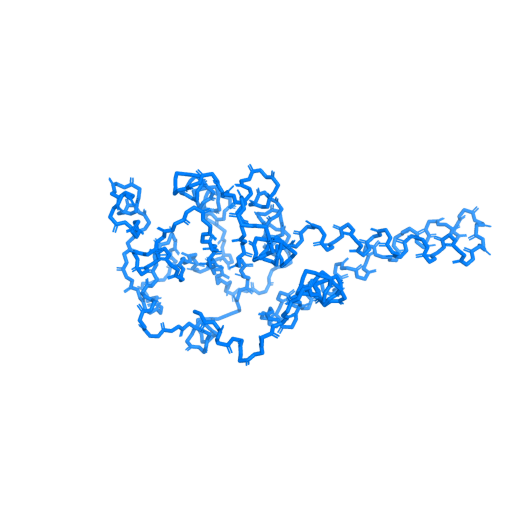39 N N . LEU A 1 126 ? -2.425 -2.082 16.482 1.00 92.50 126 LEU A N 1
ATOM 1040 C CA . LEU A 1 126 ? -3.323 -1.002 16.879 1.00 92.50 126 LEU A CA 1
ATOM 1041 C C . LEU A 1 126 ? -4.636 -1.566 17.424 1.00 92.50 126 LEU A C 1
ATOM 1043 O O . LEU A 1 126 ? -4.997 -1.255 18.553 1.00 92.50 126 LEU A O 1
ATOM 1047 N N . SER A 1 127 ? -5.297 -2.473 16.701 1.00 91.69 127 SER A N 1
ATOM 1048 C CA . SER A 1 127 ? -6.547 -3.097 17.165 1.00 91.69 127 SER A CA 1
ATOM 1049 C C . SER A 1 127 ? -6.407 -3.868 18.481 1.00 91.69 127 SER A C 1
ATOM 1051 O O . SER A 1 127 ? -7.333 -3.906 19.289 1.00 91.69 127 SER A O 1
ATOM 1053 N N . ARG A 1 128 ? -5.228 -4.440 18.741 1.00 90.75 128 ARG A N 1
ATOM 1054 C CA . ARG A 1 128 ? -4.923 -5.186 19.973 1.00 90.75 128 ARG A CA 1
ATOM 1055 C C . ARG A 1 128 ? -4.431 -4.320 21.129 1.00 90.75 128 ARG A C 1
ATOM 1057 O O . ARG A 1 128 ? -3.986 -4.882 22.130 1.00 90.75 128 ARG A O 1
ATOM 1064 N N . ARG A 1 129 ? -4.481 -2.988 21.000 1.00 91.69 129 ARG A N 1
ATOM 1065 C CA . ARG A 1 129 ? -4.007 -2.033 22.017 1.00 91.69 129 ARG A CA 1
ATOM 1066 C C . ARG A 1 129 ? -2.544 -2.261 22.410 1.00 91.69 129 ARG A C 1
ATOM 1068 O O . ARG A 1 129 ? -2.181 -2.269 23.580 1.00 91.69 129 ARG A O 1
ATOM 1075 N N . LYS A 1 130 ? -1.710 -2.564 21.416 1.00 91.50 130 LYS A N 1
ATOM 1076 C CA . LYS A 1 130 ? -0.275 -2.840 21.576 1.00 91.50 130 LYS A CA 1
ATOM 1077 C C . LYS A 1 130 ? 0.558 -1.992 20.618 1.00 91.50 130 LYS A C 1
ATOM 1079 O O . LYS A 1 130 ? 1.631 -2.424 20.190 1.00 91.50 130 LYS A O 1
ATOM 1084 N N . PHE A 1 131 ? 0.047 -0.825 20.233 1.00 91.44 131 PHE A N 1
ATOM 1085 C CA . PHE A 1 131 ? 0.735 0.060 19.309 1.00 91.44 131 PHE A CA 1
ATOM 1086 C C . PHE A 1 131 ? 1.988 0.652 19.961 1.00 91.44 131 PHE A C 1
ATOM 1088 O O . PHE A 1 131 ? 1.995 1.025 21.131 1.00 91.44 131 PHE A O 1
ATOM 1095 N N . HIS A 1 132 ? 3.048 0.759 19.174 1.00 89.44 132 HIS A N 1
ATOM 1096 C CA . HIS A 1 132 ? 4.262 1.498 19.505 1.00 89.44 132 HIS A CA 1
ATOM 1097 C C . HIS A 1 132 ? 4.745 2.208 18.238 1.00 89.44 132 HIS A C 1
ATOM 1099 O O . HIS A 1 132 ? 4.379 1.804 17.140 1.00 89.44 132 HIS A O 1
ATOM 1105 N N . ASP A 1 133 ? 5.627 3.201 18.339 1.00 87.38 133 ASP A N 1
ATOM 1106 C CA . ASP A 1 133 ? 5.999 4.056 17.190 1.00 87.38 133 ASP A CA 1
ATOM 1107 C C . ASP A 1 133 ? 6.728 3.328 16.047 1.00 87.38 133 ASP A C 1
ATOM 1109 O O . ASP A 1 133 ? 6.910 3.871 14.958 1.00 87.38 133 ASP A O 1
ATOM 1113 N N . ARG A 1 134 ? 7.112 2.071 16.275 1.00 86.50 134 ARG A N 1
ATOM 1114 C CA . ARG A 1 134 ? 7.665 1.147 15.274 1.00 86.50 134 ARG A CA 1
ATOM 1115 C C . ARG A 1 134 ? 6.633 0.169 14.707 1.00 86.50 134 ARG A C 1
ATOM 1117 O O . ARG A 1 134 ? 6.992 -0.658 13.889 1.00 86.50 134 ARG A O 1
ATOM 1124 N N . SER A 1 135 ? 5.384 0.187 15.146 1.00 87.25 135 SER A N 1
ATOM 1125 C CA . SER A 1 135 ? 4.359 -0.742 14.663 1.00 87.25 135 SER A CA 1
ATOM 1126 C C . SER A 1 135 ? 4.075 -0.555 13.171 1.00 87.25 135 SER A C 1
ATOM 1128 O O . SER A 1 135 ? 4.133 0.564 12.662 1.00 87.25 135 SER A O 1
ATOM 1130 N N . ASP A 1 136 ? 3.760 -1.659 12.491 1.00 90.75 136 ASP A N 1
ATOM 1131 C CA . ASP A 1 136 ? 3.106 -1.615 11.181 1.00 90.75 136 ASP A CA 1
ATOM 1132 C C . ASP A 1 136 ? 1.671 -1.102 11.338 1.00 90.75 136 ASP A C 1
ATOM 1134 O O . ASP A 1 136 ? 1.067 -1.218 12.410 1.00 90.75 136 ASP A O 1
ATOM 1138 N N . LEU A 1 137 ? 1.118 -0.565 10.255 1.00 93.44 137 LEU A N 1
ATOM 1139 C CA . LEU A 1 137 ? -0.306 -0.285 10.142 1.00 93.44 137 LEU A CA 1
ATOM 1140 C C . LEU A 1 137 ? -0.952 -1.263 9.157 1.00 93.44 137 LEU A C 1
ATOM 1142 O O . LEU A 1 137 ? -0.822 -1.103 7.943 1.00 93.44 137 LEU A O 1
ATOM 1146 N N . ASP A 1 138 ? -1.678 -2.242 9.693 1.00 93.56 138 ASP A N 1
ATOM 1147 C CA . ASP A 1 138 ? -2.462 -3.203 8.918 1.00 93.56 138 ASP A CA 1
ATOM 1148 C C . ASP A 1 138 ? -3.832 -2.601 8.583 1.00 93.56 138 ASP A C 1
ATOM 1150 O O . ASP A 1 138 ? -4.723 -2.528 9.429 1.00 93.56 138 ASP A O 1
ATOM 1154 N N . LEU A 1 139 ? -4.012 -2.148 7.345 1.00 95.38 139 LEU A N 1
ATOM 1155 C CA . LEU A 1 139 ? -5.231 -1.491 6.875 1.00 95.38 139 LEU A CA 1
ATOM 1156 C C . LEU A 1 139 ? -5.837 -2.303 5.724 1.00 95.38 139 LEU A C 1
ATOM 1158 O O . LEU A 1 139 ? -5.144 -2.746 4.807 1.00 95.38 139 LEU A O 1
ATOM 1162 N N . ARG A 1 140 ? -7.145 -2.535 5.769 1.00 95.06 140 ARG A N 1
ATOM 1163 C CA . ARG A 1 140 ? -7.872 -3.319 4.767 1.00 95.06 140 ARG A CA 1
ATOM 1164 C C . ARG A 1 140 ? -9.007 -2.483 4.205 1.00 95.06 140 ARG A C 1
ATOM 1166 O O . ARG A 1 140 ? -9.841 -1.979 4.955 1.00 95.06 140 ARG A O 1
ATOM 1173 N N . ILE A 1 141 ? -9.021 -2.344 2.885 1.00 96.25 141 ILE A N 1
ATOM 1174 C CA . ILE A 1 141 ? -10.099 -1.708 2.133 1.00 96.25 141 ILE A CA 1
ATOM 1175 C C . ILE A 1 141 ? -10.791 -2.817 1.355 1.00 96.25 141 ILE A C 1
ATOM 1177 O O . ILE A 1 141 ? -10.188 -3.414 0.467 1.00 96.25 141 ILE A O 1
ATOM 1181 N N . VAL A 1 142 ? -12.042 -3.105 1.691 1.00 95.19 142 VAL A N 1
ATOM 1182 C CA . VAL A 1 142 ? -12.849 -4.085 0.963 1.00 95.19 142 VAL A CA 1
ATOM 1183 C C . VAL A 1 142 ? -13.623 -3.360 -0.127 1.00 95.19 142 VAL A C 1
ATOM 1185 O O . VAL A 1 142 ? -14.246 -2.323 0.128 1.00 95.19 142 VAL A O 1
ATOM 1188 N N . GLN A 1 143 ? -13.565 -3.898 -1.342 1.00 95.12 143 GLN A N 1
ATOM 1189 C CA . GLN A 1 143 ? -14.335 -3.405 -2.476 1.00 95.12 143 GLN A CA 1
ATOM 1190 C C . GLN A 1 143 ? -15.539 -4.301 -2.774 1.00 95.12 143 GLN A C 1
ATOM 1192 O O . GLN A 1 143 ? -15.478 -5.511 -2.587 1.00 95.12 143 GLN A O 1
ATOM 1197 N N . GLU A 1 144 ? -16.628 -3.714 -3.267 1.00 91.88 144 GLU A N 1
ATOM 1198 C CA . GLU A 1 144 ? -17.790 -4.469 -3.762 1.00 91.88 144 GLU A CA 1
ATOM 1199 C C . GLU A 1 144 ? -17.587 -4.938 -5.201 1.00 91.88 144 GLU A C 1
ATOM 1201 O O . GLU A 1 144 ? -17.929 -6.060 -5.561 1.00 91.88 144 GLU A O 1
ATOM 1206 N N . ASN A 1 145 ? -17.013 -4.062 -6.027 1.00 93.00 145 ASN A N 1
ATOM 1207 C CA . ASN A 1 145 ? -16.729 -4.323 -7.428 1.00 93.00 145 ASN A CA 1
ATOM 1208 C C . ASN A 1 145 ? -15.266 -4.012 -7.712 1.00 93.00 145 ASN A C 1
ATOM 1210 O O . ASN A 1 145 ? -14.704 -3.052 -7.182 1.00 93.00 145 ASN A O 1
ATOM 1214 N N . ARG A 1 146 ? -14.666 -4.791 -8.612 1.00 94.06 146 ARG A N 1
ATOM 1215 C CA . ARG A 1 146 ? -13.287 -4.581 -9.057 1.00 94.06 146 ARG A CA 1
ATOM 1216 C C . ARG A 1 146 ? -13.169 -3.220 -9.731 1.00 94.06 146 ARG A C 1
ATOM 1218 O O . ARG A 1 146 ? -13.704 -3.023 -10.819 1.00 94.06 146 ARG A O 1
ATOM 1225 N N . SER A 1 147 ? -12.429 -2.297 -9.125 1.00 94.88 147 SER A N 1
ATOM 1226 C CA . SER A 1 147 ? -12.283 -0.942 -9.661 1.00 94.88 147 SER A CA 1
ATOM 1227 C C . SER A 1 147 ? -10.821 -0.545 -9.810 1.00 94.88 147 SER A C 1
ATOM 1229 O O . SER A 1 147 ? -10.098 -0.384 -8.829 1.00 94.88 147 SER A O 1
ATOM 1231 N N . PHE A 1 148 ? -10.396 -0.323 -11.056 1.00 95.44 148 PHE A N 1
ATOM 1232 C CA . PHE A 1 148 ? -9.050 0.168 -11.354 1.00 95.44 148 PHE A CA 1
ATOM 1233 C C . PHE A 1 148 ? -8.794 1.558 -10.746 1.00 95.44 148 PHE A C 1
ATOM 1235 O O . PHE A 1 148 ? -7.733 1.815 -10.186 1.00 95.44 148 PHE A O 1
ATOM 1242 N N . PHE A 1 149 ? -9.791 2.448 -10.764 1.00 95.12 149 PHE A N 1
ATOM 1243 C CA . PHE A 1 149 ? -9.672 3.770 -10.142 1.00 95.12 149 PHE A CA 1
ATOM 1244 C C . PHE A 1 149 ? -9.544 3.696 -8.619 1.00 95.12 149 PHE A C 1
ATOM 1246 O O . PHE A 1 149 ? -8.787 4.471 -8.033 1.00 95.12 149 PHE A O 1
ATOM 1253 N N . LEU A 1 150 ? -10.255 2.767 -7.967 1.00 96.38 150 LEU A N 1
ATOM 1254 C CA . LEU A 1 150 ? -10.071 2.526 -6.537 1.00 96.38 150 LEU A CA 1
ATOM 1255 C C . LEU A 1 150 ? -8.659 2.007 -6.257 1.00 96.38 150 LEU A C 1
ATOM 1257 O O . LEU A 1 150 ? -8.003 2.524 -5.360 1.00 96.38 150 LEU A O 1
ATOM 1261 N N . PHE A 1 151 ? -8.161 1.070 -7.067 1.00 96.19 151 PHE A N 1
ATOM 1262 C CA . PHE A 1 151 ? -6.775 0.613 -6.992 1.00 96.19 151 PHE A CA 1
ATOM 1263 C C . PHE A 1 151 ? -5.775 1.780 -7.087 1.00 96.19 151 PHE A C 1
ATOM 1265 O O . PHE A 1 151 ? -4.924 1.911 -6.210 1.00 96.19 151 PHE A O 1
ATOM 1272 N N . LEU A 1 152 ? -5.916 2.690 -8.059 1.00 95.62 152 LEU A N 1
ATOM 1273 C CA . LEU A 1 152 ? -5.038 3.864 -8.170 1.00 95.62 152 LEU A CA 1
ATOM 1274 C C . LEU A 1 152 ? -5.110 4.776 -6.934 1.00 95.62 152 LEU A C 1
ATOM 1276 O O . LEU A 1 152 ? -4.081 5.264 -6.465 1.00 95.62 152 LEU A O 1
ATOM 1280 N N . LYS A 1 153 ? -6.308 4.981 -6.366 1.00 96.44 153 LYS A N 1
ATOM 1281 C CA . LYS A 1 153 ? -6.467 5.719 -5.102 1.00 96.44 153 LYS A CA 1
ATOM 1282 C C . LYS A 1 153 ? -5.748 5.020 -3.947 1.00 96.44 153 LYS A C 1
ATOM 1284 O O . LYS A 1 153 ? -5.092 5.692 -3.157 1.00 96.44 153 LYS A O 1
ATOM 1289 N N . VAL A 1 154 ? -5.830 3.693 -3.859 1.00 95.75 154 VAL A N 1
ATOM 1290 C CA . VAL A 1 154 ? -5.114 2.904 -2.845 1.00 95.75 154 VAL A CA 1
ATOM 1291 C C . VAL A 1 154 ? -3.601 3.053 -3.007 1.00 95.75 154 VAL A C 1
ATOM 1293 O O . VAL A 1 154 ? -2.923 3.306 -2.014 1.00 95.75 154 VAL A O 1
ATOM 1296 N N . GLN A 1 155 ? -3.072 3.017 -4.234 1.00 95.00 155 GLN A N 1
ATOM 1297 C CA . GLN A 1 155 ? -1.641 3.254 -4.475 1.00 95.00 155 GLN A CA 1
ATOM 1298 C C . GLN A 1 155 ? -1.213 4.679 -4.085 1.00 95.00 155 GLN A C 1
ATOM 1300 O O . GLN A 1 155 ? -0.200 4.854 -3.408 1.00 95.00 155 GLN A O 1
ATOM 1305 N N . LYS A 1 156 ? -2.021 5.702 -4.406 1.00 95.50 156 LYS A N 1
ATOM 1306 C CA . LYS A 1 156 ? -1.810 7.084 -3.926 1.00 95.50 156 LYS A CA 1
ATOM 1307 C C . LYS A 1 156 ? -1.755 7.135 -2.394 1.00 95.50 156 LYS A C 1
ATOM 1309 O O . LYS A 1 156 ? -0.868 7.771 -1.828 1.00 95.50 156 LYS A O 1
ATOM 1314 N N . LEU A 1 157 ? -2.690 6.476 -1.709 1.00 96.31 157 LEU A N 1
ATOM 1315 C CA . LEU A 1 157 ? -2.740 6.439 -0.245 1.00 96.31 157 LEU A CA 1
ATOM 1316 C C . LEU A 1 157 ? -1.549 5.684 0.356 1.00 96.31 157 LEU A C 1
ATOM 1318 O O . LEU A 1 157 ? -1.035 6.112 1.392 1.00 96.31 157 LEU A O 1
ATOM 1322 N N . ARG A 1 158 ? -1.073 4.612 -0.289 1.00 94.44 158 ARG A N 1
ATOM 1323 C CA . ARG A 1 158 ? 0.143 3.888 0.109 1.00 94.44 158 ARG A CA 1
ATOM 1324 C C . ARG A 1 158 ? 1.367 4.804 0.005 1.00 94.44 158 ARG A C 1
ATOM 1326 O O . ARG A 1 158 ? 2.077 4.982 0.994 1.00 94.44 158 ARG A O 1
ATOM 1333 N N . PHE A 1 159 ? 1.524 5.502 -1.121 1.00 94.56 159 PHE A N 1
ATOM 1334 C CA . PHE A 1 159 ? 2.588 6.490 -1.324 1.00 94.56 159 PHE A CA 1
ATOM 1335 C C . PHE A 1 159 ? 2.576 7.599 -0.256 1.00 94.56 159 PHE A C 1
ATOM 1337 O O . PHE A 1 159 ? 3.613 7.920 0.325 1.00 94.56 159 PHE A O 1
ATOM 1344 N N . ILE A 1 160 ? 1.402 8.156 0.065 1.00 95.25 160 ILE A N 1
ATOM 1345 C CA . ILE A 1 160 ? 1.257 9.168 1.124 1.00 95.25 160 ILE A CA 1
ATOM 1346 C C . ILE A 1 160 ? 1.665 8.598 2.493 1.00 95.25 160 ILE A C 1
ATOM 1348 O O . ILE A 1 160 ? 2.388 9.263 3.237 1.00 95.25 160 ILE A O 1
ATOM 1352 N N . GLY A 1 161 ? 1.235 7.379 2.830 1.00 94.44 161 GLY A N 1
ATOM 1353 C CA . GLY A 1 161 ? 1.577 6.728 4.100 1.00 94.44 161 GLY A CA 1
ATOM 1354 C C . GLY A 1 161 ? 3.088 6.561 4.283 1.00 94.44 161 GLY A C 1
ATOM 1355 O O . GLY A 1 161 ? 3.632 6.917 5.331 1.00 94.44 161 GLY A O 1
ATOM 1356 N N . ILE A 1 162 ? 3.776 6.121 3.228 1.00 93.19 162 ILE A N 1
ATOM 1357 C CA . ILE A 1 162 ? 5.231 5.924 3.211 1.00 93.19 162 ILE A CA 1
ATOM 1358 C C . ILE A 1 162 ? 5.958 7.268 3.299 1.00 93.19 162 ILE A C 1
ATOM 1360 O O . ILE A 1 162 ? 6.705 7.519 4.242 1.00 93.19 162 ILE A O 1
ATOM 1364 N N . TRP A 1 163 ? 5.731 8.166 2.340 1.00 93.69 163 TRP A N 1
ATOM 1365 C CA . TRP A 1 163 ? 6.607 9.324 2.148 1.00 93.69 163 TRP A CA 1
ATOM 1366 C C . TRP A 1 163 ? 6.241 10.519 3.027 1.00 93.69 163 TRP A C 1
ATOM 1368 O O . TRP A 1 163 ? 7.126 11.224 3.514 1.00 93.69 163 TRP A O 1
ATOM 1378 N N . LYS A 1 164 ? 4.946 10.741 3.291 1.00 93.50 164 LYS A N 1
ATOM 1379 C CA . LYS A 1 164 ? 4.493 11.844 4.153 1.00 93.50 164 LYS A CA 1
ATOM 1380 C C . LYS A 1 164 ? 4.460 11.444 5.623 1.00 93.50 164 LYS A C 1
ATOM 1382 O O . LYS A 1 164 ? 4.798 12.272 6.474 1.00 93.50 164 LYS A O 1
ATOM 1387 N N . TYR A 1 165 ? 4.041 10.220 5.941 1.00 91.69 165 TYR A N 1
ATOM 1388 C CA . TYR A 1 165 ? 3.843 9.786 7.329 1.00 91.69 165 TYR A CA 1
ATOM 1389 C C . TYR A 1 165 ? 4.918 8.840 7.863 1.00 91.69 165 TYR A C 1
ATOM 1391 O O . TYR A 1 165 ? 5.020 8.708 9.083 1.00 91.69 165 TYR A O 1
ATOM 1399 N N . ARG A 1 166 ? 5.760 8.262 6.994 1.00 91.88 166 ARG A N 1
ATOM 1400 C CA . ARG A 1 166 ? 6.784 7.274 7.371 1.00 91.88 166 ARG A CA 1
ATOM 1401 C C . ARG A 1 166 ? 6.180 6.107 8.150 1.00 91.88 166 ARG A C 1
ATOM 1403 O O . ARG A 1 166 ? 6.729 5.679 9.160 1.00 91.88 166 ARG A O 1
ATOM 1410 N N . ILE A 1 167 ? 5.017 5.634 7.707 1.00 92.12 167 ILE A N 1
ATOM 1411 C CA . ILE A 1 167 ? 4.329 4.497 8.318 1.00 92.12 167 ILE A CA 1
ATOM 1412 C C . ILE A 1 167 ? 4.682 3.241 7.514 1.00 92.12 167 ILE A C 1
ATOM 1414 O O . ILE A 1 167 ? 4.366 3.191 6.322 1.00 92.12 167 ILE A O 1
ATOM 1418 N N . PRO A 1 168 ? 5.309 2.227 8.136 1.00 91.06 168 PRO A N 1
ATOM 1419 C CA . PRO A 1 168 ? 5.361 0.878 7.590 1.00 91.06 168 PRO A CA 1
ATOM 1420 C C . PRO A 1 168 ? 3.926 0.373 7.422 1.00 91.06 168 PRO A C 1
ATOM 1422 O O . PRO A 1 168 ? 3.196 0.189 8.395 1.00 91.06 168 PRO A O 1
ATOM 1425 N N . LEU A 1 169 ? 3.478 0.275 6.177 1.00 92.06 169 LEU A N 1
ATOM 1426 C CA . LEU A 1 169 ? 2.065 0.120 5.861 1.00 92.06 169 LEU A CA 1
ATOM 1427 C C . LEU A 1 169 ? 1.815 -1.265 5.272 1.00 92.06 169 LEU A C 1
ATOM 1429 O O . LEU A 1 169 ? 2.471 -1.649 4.311 1.00 92.06 169 LEU A O 1
ATOM 1433 N N . ASP A 1 170 ? 0.824 -1.980 5.780 1.00 91.81 170 ASP A N 1
ATOM 1434 C CA . ASP A 1 170 ? 0.230 -3.121 5.091 1.00 91.81 170 ASP A CA 1
ATOM 1435 C C . ASP A 1 170 ? -1.202 -2.745 4.706 1.00 91.81 170 ASP A C 1
ATOM 1437 O O . ASP A 1 170 ? -2.175 -3.133 5.352 1.00 91.81 170 ASP A O 1
ATOM 1441 N N . LEU A 1 171 ? -1.322 -1.888 3.690 1.00 94.38 171 LEU A N 1
ATOM 1442 C CA . LEU A 1 171 ? -2.602 -1.440 3.150 1.00 94.38 171 LEU A CA 1
ATOM 1443 C C . LEU A 1 171 ? -2.982 -2.328 1.976 1.00 94.38 171 LEU A C 1
ATOM 1445 O O . LEU A 1 171 ? -2.296 -2.263 0.963 1.00 94.38 171 LEU A O 1
ATOM 1449 N N . LYS A 1 172 ? -4.074 -3.087 2.069 1.00 94.25 172 LYS A N 1
ATOM 1450 C CA . LYS A 1 172 ? -4.528 -3.974 0.984 1.00 94.25 172 LYS A CA 1
ATOM 1451 C C . LYS A 1 172 ? -5.911 -3.613 0.476 1.00 94.25 172 LYS A C 1
ATOM 1453 O O . LYS A 1 172 ? -6.790 -3.254 1.264 1.00 94.25 172 LYS A O 1
ATOM 1458 N N . LEU A 1 173 ? -6.097 -3.774 -0.831 1.00 95.69 173 LEU A N 1
ATOM 1459 C CA . LEU A 1 173 ? -7.393 -3.744 -1.493 1.00 95.69 173 LEU A CA 1
ATOM 1460 C C . LEU A 1 173 ? -7.886 -5.182 -1.675 1.00 95.69 173 LEU A C 1
ATOM 1462 O O . LEU A 1 173 ? -7.251 -5.996 -2.341 1.00 95.69 173 LEU A O 1
ATOM 1466 N N . VAL A 1 174 ? -9.024 -5.485 -1.068 1.00 95.12 174 VAL A N 1
ATOM 1467 C CA . VAL A 1 174 ? -9.525 -6.847 -0.891 1.00 95.12 174 VAL A CA 1
ATOM 1468 C C . VAL A 1 174 ? -10.867 -7.017 -1.593 1.00 95.12 174 VAL A C 1
ATOM 1470 O O . VAL A 1 174 ? -11.727 -6.144 -1.502 1.00 95.12 174 VAL A O 1
ATOM 1473 N N . ASP A 1 175 ? -11.070 -8.159 -2.248 1.00 93.19 175 ASP A N 1
ATOM 1474 C CA . ASP A 1 175 ? -12.263 -8.445 -3.054 1.00 93.19 175 ASP A CA 1
ATOM 1475 C C . ASP A 1 175 ? -13.473 -8.905 -2.230 1.00 93.19 175 ASP A C 1
ATOM 1477 O O . ASP A 1 175 ? -14.598 -8.877 -2.719 1.00 93.19 175 ASP A O 1
ATOM 1481 N N . SER A 1 176 ? -13.259 -9.397 -1.006 1.00 89.56 176 SER A N 1
ATOM 1482 C CA . SER A 1 176 ? -14.336 -9.896 -0.142 1.00 89.56 176 SER A CA 1
ATOM 1483 C C . SER A 1 176 ? -13.928 -10.001 1.327 1.00 89.56 176 SER A C 1
ATOM 1485 O O . SER A 1 176 ? -12.757 -10.185 1.655 1.00 89.56 176 SER A O 1
ATOM 1487 N N . GLU A 1 177 ? -14.904 -9.997 2.234 1.00 86.00 177 GLU A N 1
ATOM 1488 C CA . GLU A 1 177 ? -14.648 -10.270 3.656 1.00 86.00 177 GLU A CA 1
ATOM 1489 C C . GLU A 1 177 ? -14.140 -11.694 3.926 1.00 86.00 177 GLU A C 1
ATOM 1491 O O . GLU A 1 177 ? -13.468 -11.934 4.927 1.00 86.00 177 GLU A O 1
ATOM 1496 N N . ASP A 1 178 ? -14.397 -12.652 3.032 1.00 86.81 178 ASP A N 1
ATOM 1497 C CA . ASP A 1 178 ? -13.888 -14.020 3.183 1.00 86.81 178 ASP A CA 1
ATOM 1498 C C . ASP A 1 178 ? -12.361 -14.091 3.097 1.00 86.81 178 ASP A C 1
ATOM 1500 O O . ASP A 1 178 ? -11.745 -14.980 3.687 1.00 86.81 178 ASP A O 1
ATOM 1504 N N . TYR A 1 179 ? -11.734 -13.145 2.398 1.00 86.88 179 TYR A N 1
ATOM 1505 C CA . TYR A 1 179 ? -10.286 -12.985 2.442 1.00 86.88 179 TYR A CA 1
ATOM 1506 C C . TYR A 1 179 ? -9.825 -12.542 3.842 1.00 86.88 179 TYR A C 1
ATOM 1508 O O . TYR A 1 179 ? -8.860 -13.096 4.367 1.00 86.88 179 TYR A O 1
ATOM 1516 N N . LEU A 1 180 ? -10.560 -11.630 4.495 1.00 86.62 180 LEU A N 1
ATOM 1517 C CA . LEU A 1 180 ? -10.251 -11.178 5.859 1.00 86.62 180 LEU A CA 1
ATOM 1518 C C . LEU A 1 180 ? -10.332 -12.327 6.866 1.00 86.62 180 LEU A C 1
ATOM 1520 O O . LEU A 1 180 ? -9.437 -12.463 7.693 1.00 86.62 180 LEU A O 1
ATOM 1524 N N . LYS A 1 181 ? -11.340 -13.202 6.747 1.00 85.50 181 LYS A N 1
ATOM 1525 C CA . LYS A 1 181 ? -11.479 -14.405 7.592 1.00 85.50 181 LYS A CA 1
ATOM 1526 C C . LYS A 1 181 ? -10.269 -15.335 7.519 1.00 85.50 181 LYS A C 1
ATOM 1528 O O . LYS A 1 181 ? -9.936 -15.986 8.500 1.00 85.50 181 LYS A O 1
ATOM 1533 N N . LYS A 1 182 ? -9.636 -15.430 6.347 1.00 85.62 182 LYS A N 1
ATOM 1534 C CA . LYS A 1 182 ? -8.474 -16.302 6.121 1.00 85.62 182 LYS A CA 1
ATOM 1535 C C . LYS A 1 182 ? -7.169 -15.668 6.581 1.00 85.62 182 LYS A C 1
ATOM 1537 O O . LYS A 1 182 ? -6.261 -16.382 6.993 1.00 85.62 182 LYS A O 1
ATOM 1542 N N . GLU A 1 183 ? -7.047 -14.353 6.433 1.00 84.62 183 GLU A N 1
ATOM 1543 C CA . GLU A 1 183 ? -5.798 -13.644 6.700 1.00 84.62 183 GLU A CA 1
ATOM 1544 C C . GLU A 1 183 ? -5.676 -13.190 8.161 1.00 84.62 183 GLU A C 1
ATOM 1546 O O . GLU A 1 183 ? -4.584 -13.241 8.732 1.00 84.62 183 GLU A O 1
ATOM 1551 N N . MET A 1 184 ? -6.773 -12.714 8.751 1.00 85.88 184 MET A N 1
ATOM 1552 C CA . MET A 1 184 ? -6.767 -12.056 10.056 1.00 85.88 184 MET A CA 1
ATOM 1553 C C . MET A 1 184 ? -6.903 -13.058 11.195 1.00 85.88 184 MET A C 1
ATOM 1555 O O . MET A 1 184 ? -7.596 -14.070 11.095 1.00 85.88 184 MET A O 1
ATOM 1559 N N . ARG A 1 185 ? -6.251 -12.743 12.315 1.00 82.19 185 ARG A N 1
ATOM 1560 C CA . ARG A 1 185 ? -6.346 -13.548 13.533 1.00 82.19 185 ARG A CA 1
ATOM 1561 C C . ARG A 1 185 ? -7.681 -13.310 14.226 1.00 82.19 185 ARG A C 1
ATOM 1563 O O . ARG A 1 185 ? -8.202 -12.198 14.216 1.00 82.19 185 ARG A O 1
ATOM 1570 N N . GLU A 1 186 ? -8.185 -14.331 14.905 1.00 81.31 186 GLU A N 1
ATOM 1571 C CA . GLU A 1 186 ? -9.428 -14.230 15.675 1.00 81.31 186 GLU A CA 1
ATOM 1572 C C . GLU A 1 186 ? -9.320 -13.223 16.838 1.00 81.31 186 GLU A C 1
ATOM 1574 O O . GLU A 1 186 ? -10.298 -12.554 17.164 1.00 81.31 186 GLU A O 1
ATOM 1579 N N . ASP A 1 187 ? -8.127 -13.038 17.425 1.00 83.56 187 ASP A N 1
ATOM 1580 C CA . ASP A 1 187 ? -7.885 -12.064 18.502 1.00 83.56 187 ASP A CA 1
ATOM 1581 C C . ASP A 1 187 ? -7.773 -10.607 18.013 1.00 83.56 187 ASP A C 1
ATOM 1583 O O . ASP A 1 187 ? -7.810 -9.674 18.820 1.00 83.56 187 ASP A O 1
ATOM 1587 N N . GLU A 1 188 ? -7.648 -10.386 16.702 1.00 85.56 188 GLU A N 1
ATOM 1588 C CA . GLU A 1 188 ? -7.526 -9.058 16.098 1.00 85.56 188 GLU A CA 1
ATOM 1589 C C . GLU A 1 188 ? -8.902 -8.500 15.728 1.00 85.56 188 GLU A C 1
ATOM 1591 O O . GLU A 1 188 ? -9.326 -8.552 14.573 1.00 85.56 188 GLU A O 1
ATOM 1596 N N . LYS A 1 189 ? -9.596 -7.937 16.725 1.00 91.12 189 LYS A N 1
ATOM 1597 C CA . LYS A 1 189 ? -10.885 -7.267 16.508 1.00 91.12 189 LYS A CA 1
ATOM 1598 C C . LYS A 1 189 ? -10.712 -5.976 15.704 1.00 91.12 189 LYS A C 1
ATOM 1600 O O . LYS A 1 189 ? -10.038 -5.060 16.160 1.00 91.12 189 LYS A O 1
ATOM 1605 N N . ALA A 1 190 ? -11.327 -5.883 14.534 1.00 92.50 190 ALA A N 1
ATOM 1606 C CA . ALA A 1 190 ? -11.211 -4.762 13.613 1.00 92.50 190 ALA A CA 1
ATOM 1607 C C . ALA A 1 190 ? -11.566 -3.419 14.270 1.00 92.50 190 ALA A C 1
ATOM 1609 O O . ALA A 1 190 ? -12.619 -3.279 14.897 1.00 92.50 190 ALA A O 1
ATOM 1610 N N . ILE A 1 191 ? -10.730 -2.403 14.055 1.00 94.88 191 ILE A N 1
ATOM 1611 C CA . ILE A 1 191 ? -11.131 -1.007 14.243 1.00 94.88 191 ILE A CA 1
ATOM 1612 C C . ILE A 1 191 ? -11.858 -0.578 12.968 1.00 94.88 191 ILE A C 1
ATOM 1614 O O . ILE A 1 191 ? -11.242 -0.486 11.902 1.00 94.88 191 ILE A O 1
ATOM 1618 N N . VAL A 1 192 ? -13.159 -0.313 13.062 1.00 95.25 192 VAL A N 1
ATOM 1619 C CA . VAL A 1 192 ? -13.978 0.055 11.901 1.00 95.25 192 VAL A CA 1
ATOM 1620 C C . VAL A 1 192 ? -13.866 1.553 11.634 1.00 95.25 192 VAL A C 1
ATOM 1622 O O . VAL A 1 192 ? -14.285 2.382 12.442 1.00 95.25 192 VAL A O 1
AT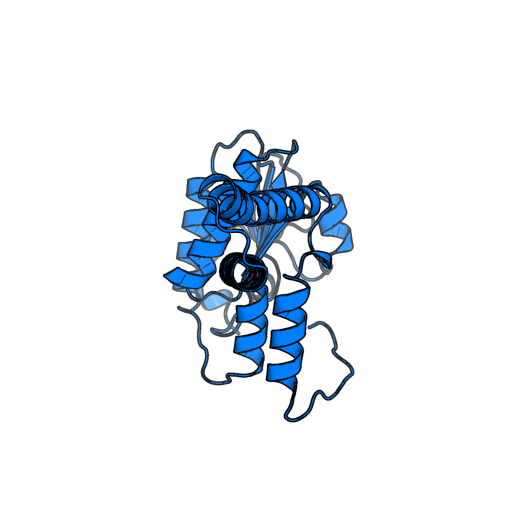OM 1625 N N . VAL A 1 193 ? -13.303 1.901 10.475 1.00 95.38 193 VAL A N 1
ATOM 1626 C CA . VAL A 1 193 ? -13.133 3.290 10.013 1.00 95.38 193 VAL A CA 1
ATOM 1627 C C . VAL A 1 193 ? -14.324 3.737 9.172 1.00 95.38 193 VAL A C 1
ATOM 1629 O O . VAL A 1 193 ? -14.782 4.874 9.286 1.00 95.38 193 VAL A O 1
ATOM 1632 N N . TYR A 1 194 ? -14.827 2.839 8.329 1.00 94.44 194 TYR A N 1
ATOM 1633 C CA . TYR A 1 194 ? -16.009 3.043 7.500 1.00 94.44 194 TYR A CA 1
ATOM 1634 C C . TYR A 1 194 ? -16.640 1.688 7.196 1.00 94.44 194 TYR A C 1
ATOM 1636 O O . TYR A 1 194 ? -15.915 0.760 6.851 1.00 94.44 194 TYR A O 1
ATOM 1644 N N . LYS A 1 195 ? -17.968 1.586 7.270 1.00 92.69 195 LYS A N 1
ATOM 1645 C CA . LYS A 1 195 ? -18.727 0.420 6.809 1.00 92.69 195 LYS A CA 1
ATOM 1646 C C . LYS A 1 195 ? -19.971 0.879 6.057 1.00 92.69 195 LYS A C 1
ATOM 1648 O O . LYS A 1 195 ? -20.634 1.823 6.482 1.00 92.69 195 LYS A O 1
ATOM 1653 N N . LYS A 1 196 ? -20.258 0.225 4.935 1.00 89.94 196 LYS A N 1
ATOM 1654 C CA . LYS A 1 196 ? -21.469 0.445 4.132 1.00 89.94 196 LYS A CA 1
ATOM 1655 C C . LYS A 1 196 ? -22.605 -0.493 4.543 1.00 89.94 196 LYS A C 1
ATOM 1657 O O . LYS A 1 196 ? -23.765 -0.108 4.462 1.00 89.94 196 LYS A O 1
ATOM 1662 N N . HIS A 1 197 ? -22.253 -1.695 4.998 1.00 86.19 197 HIS A N 1
ATOM 1663 C CA . HIS A 1 197 ? -23.178 -2.725 5.474 1.00 86.19 197 HIS A CA 1
ATOM 1664 C C . HIS A 1 197 ? -22.991 -2.952 6.978 1.00 86.19 197 HIS A C 1
ATOM 1666 O O . HIS A 1 197 ? -21.909 -2.715 7.511 1.00 86.19 197 HIS A O 1
ATOM 1672 N N . ASP A 1 198 ? -24.032 -3.429 7.662 1.00 75.50 198 ASP A N 1
ATOM 1673 C CA . ASP A 1 198 ? -24.026 -3.554 9.129 1.00 75.50 198 ASP A CA 1
ATOM 1674 C C . ASP A 1 198 ? -23.101 -4.652 9.658 1.00 75.50 198 ASP A C 1
ATOM 1676 O O . ASP A 1 198 ? -22.592 -4.545 10.775 1.00 75.50 198 ASP A O 1
ATOM 1680 N N . LYS A 1 199 ? -22.882 -5.710 8.870 1.00 75.12 199 LYS A N 1
ATOM 1681 C CA . LYS A 1 199 ? -22.028 -6.836 9.251 1.00 75.12 199 LYS A CA 1
ATOM 1682 C C . LYS A 1 199 ? -20.597 -6.564 8.818 1.00 75.12 199 LYS A C 1
ATOM 1684 O O . LYS A 1 199 ? -20.355 -6.339 7.641 1.00 75.12 199 LYS A O 1
ATOM 1689 N N . VAL A 1 200 ? -19.680 -6.644 9.777 1.00 79.50 200 VAL A N 1
ATOM 1690 C CA . VAL A 1 200 ? -18.237 -6.580 9.555 1.00 79.50 200 VAL A CA 1
ATOM 1691 C C . VAL A 1 200 ? -17.592 -7.777 10.237 1.00 79.50 200 VAL A C 1
ATOM 1693 O O . VAL A 1 200 ? -17.919 -8.113 11.379 1.00 79.50 200 VAL A O 1
ATOM 1696 N N . TYR A 1 201 ? -16.665 -8.435 9.547 1.00 78.25 201 TYR A N 1
ATOM 1697 C CA . TYR A 1 201 ? -15.886 -9.505 10.153 1.00 78.25 201 TYR A CA 1
ATOM 1698 C C . TYR A 1 201 ? -15.074 -9.008 11.362 1.00 78.25 201 TYR A C 1
ATOM 1700 O O . TYR A 1 201 ? -14.306 -8.055 11.260 1.00 78.25 201 TYR A O 1
ATOM 1708 N N . ASN A 1 202 ? -15.228 -9.707 12.490 1.00 81.88 202 ASN A N 1
ATOM 1709 C CA . ASN A 1 202 ? -14.508 -9.474 13.743 1.00 81.88 202 ASN A CA 1
ATOM 1710 C C . ASN A 1 202 ? -14.554 -8.015 14.235 1.00 81.88 202 ASN A C 1
ATOM 1712 O O . ASN A 1 202 ? -13.537 -7.473 14.654 1.00 81.88 202 ASN A O 1
ATOM 1716 N N . GLU A 1 203 ? -15.716 -7.360 14.161 1.00 89.12 203 GLU A N 1
ATOM 1717 C CA . GLU A 1 203 ? -15.885 -5.968 14.599 1.00 89.12 203 GLU A CA 1
ATOM 1718 C C . GLU A 1 203 ? -15.482 -5.772 16.072 1.00 89.12 203 GLU A C 1
ATOM 1720 O O . GLU A 1 203 ? -15.909 -6.504 16.970 1.00 89.12 203 GLU A O 1
ATOM 1725 N N . GLY A 1 204 ? -14.620 -4.784 16.312 1.00 89.88 204 GLY A N 1
ATOM 1726 C CA . GLY A 1 204 ? -14.166 -4.383 17.636 1.00 89.88 204 GLY A CA 1
ATOM 1727 C C . GLY A 1 204 ? -14.705 -3.017 18.017 1.00 89.88 204 GLY A C 1
ATOM 1728 O O . GLY A 1 204 ? -15.823 -2.889 18.503 1.00 89.88 204 GLY A O 1
ATOM 1729 N N . VAL A 1 205 ? -13.863 -2.008 17.831 1.00 92.69 205 VAL A N 1
ATOM 1730 C CA . VAL A 1 205 ? -14.127 -0.620 18.224 1.00 92.69 205 VAL A CA 1
ATOM 1731 C C . VAL A 1 205 ? -14.306 0.262 16.995 1.00 92.69 205 VAL A C 1
ATOM 1733 O O . VAL A 1 205 ? -13.844 -0.064 15.898 1.00 92.69 205 VAL A O 1
ATOM 1736 N N . SER A 1 206 ? -14.950 1.411 17.171 1.00 94.12 206 SER A N 1
ATOM 1737 C CA . SER A 1 206 ? -15.036 2.407 16.102 1.00 94.12 206 SER A CA 1
ATOM 1738 C C . SER A 1 206 ? -13.749 3.231 16.017 1.00 94.12 206 SER A C 1
ATOM 1740 O O . SER A 1 206 ? -13.050 3.431 17.010 1.00 94.12 206 SER A O 1
ATOM 1742 N N . PHE A 1 207 ? -13.447 3.776 14.839 1.00 94.38 207 PHE A N 1
ATOM 1743 C CA . PHE A 1 207 ? -12.318 4.694 14.688 1.00 94.38 207 PHE A CA 1
ATOM 1744 C C . PHE A 1 207 ? -12.447 5.956 15.558 1.00 94.38 207 PHE A C 1
ATOM 1746 O O . PHE A 1 207 ? -11.437 6.455 16.043 1.00 94.38 207 PHE A O 1
ATOM 1753 N N . ASN A 1 208 ? -13.666 6.441 15.821 1.00 93.88 208 ASN A N 1
ATOM 1754 C CA . ASN A 1 208 ? -13.873 7.603 16.693 1.00 93.88 208 ASN A CA 1
ATOM 1755 C C . ASN A 1 208 ? -13.389 7.335 18.127 1.00 93.88 208 ASN A C 1
ATOM 1757 O O . ASN A 1 208 ? -12.780 8.208 18.733 1.00 93.88 208 ASN A O 1
ATOM 1761 N N . GLU A 1 209 ? -13.551 6.110 18.629 1.00 92.75 209 GLU A N 1
ATOM 1762 C CA . GLU A 1 209 ? -13.067 5.717 19.960 1.00 92.75 209 GLU A CA 1
ATOM 1763 C C . GLU A 1 209 ? -11.528 5.771 20.050 1.00 92.75 209 GLU A C 1
ATOM 1765 O O . GLU A 1 209 ? -10.960 6.160 21.071 1.00 92.75 209 GLU A O 1
ATOM 1770 N N . VAL A 1 210 ? -10.837 5.457 18.947 1.00 92.19 210 VAL A N 1
ATOM 1771 C CA . VAL A 1 210 ? -9.373 5.597 18.840 1.00 92.19 210 VAL A CA 1
ATOM 1772 C C . VAL A 1 210 ? -8.954 7.067 18.843 1.00 92.19 210 VAL A C 1
ATOM 1774 O O . VAL A 1 210 ? -7.931 7.412 19.430 1.00 92.19 210 VAL A O 1
ATOM 1777 N N . VAL A 1 211 ? -9.735 7.940 18.198 1.00 94.12 211 VAL A N 1
ATOM 1778 C CA . VAL A 1 211 ? -9.483 9.390 18.174 1.00 94.12 211 VAL A CA 1
ATOM 1779 C C . VAL A 1 211 ? -9.700 10.012 19.555 1.00 94.12 211 VAL A C 1
ATOM 1781 O O . VAL A 1 211 ? -8.911 10.861 19.966 1.00 94.12 211 VAL A O 1
ATOM 1784 N N . GLU A 1 212 ? -10.740 9.588 20.272 1.00 94.56 212 GLU A N 1
ATOM 1785 C CA . GLU A 1 212 ? -11.087 10.100 21.603 1.00 94.56 212 GLU A CA 1
ATOM 1786 C C . GLU A 1 212 ? -10.101 9.640 22.680 1.00 94.56 212 GLU A C 1
ATOM 1788 O O . GLU A 1 212 ? -9.735 10.423 23.558 1.00 94.56 212 GLU A O 1
ATOM 1793 N N . ASN A 1 213 ? -9.633 8.390 22.607 1.00 92.75 213 ASN A N 1
ATOM 1794 C CA . ASN A 1 213 ? -8.722 7.828 23.600 1.00 92.75 213 ASN A CA 1
ATOM 1795 C C . ASN A 1 213 ? -7.518 7.100 22.972 1.00 92.75 213 ASN A C 1
ATOM 1797 O O . ASN A 1 213 ? -7.343 5.892 23.177 1.00 92.75 213 ASN A O 1
ATOM 1801 N N . PRO A 1 214 ? -6.632 7.816 22.255 1.00 91.00 214 PRO A N 1
ATOM 1802 C CA . PRO A 1 214 ? -5.513 7.205 21.540 1.00 91.00 214 PRO A CA 1
ATOM 1803 C C . PRO A 1 214 ? -4.540 6.496 22.487 1.00 91.00 214 PRO A C 1
ATOM 1805 O O . PRO A 1 214 ? -4.017 5.432 22.168 1.00 91.00 214 PRO A O 1
ATOM 1808 N N . LEU A 1 215 ? -4.333 7.041 23.689 1.00 91.62 215 LEU A N 1
ATOM 1809 C CA . LEU A 1 215 ? -3.398 6.480 24.666 1.00 91.62 215 LEU A CA 1
ATOM 1810 C C . LEU A 1 215 ? -3.795 5.068 25.119 1.00 91.62 215 LEU A C 1
ATOM 1812 O O . LEU A 1 215 ? -2.917 4.267 25.420 1.00 91.62 215 LEU A O 1
ATOM 1816 N N . SER A 1 216 ? -5.088 4.729 25.097 1.00 91.31 216 SER A N 1
ATOM 1817 C CA . SER A 1 216 ? -5.568 3.385 25.455 1.00 91.31 216 SER A CA 1
ATOM 1818 C C . SER A 1 216 ? -5.185 2.283 24.460 1.00 91.31 216 SER A C 1
ATOM 1820 O O . SER A 1 216 ? -5.369 1.102 24.759 1.00 91.31 216 SER A O 1
ATOM 1822 N N . PHE A 1 217 ? -4.653 2.655 23.291 1.00 90.50 217 PHE A N 1
ATOM 1823 C CA . PHE A 1 217 ? -4.207 1.729 22.251 1.00 90.50 217 PHE A CA 1
ATOM 1824 C C . PHE A 1 217 ? -2.681 1.541 22.218 1.00 90.50 217 PHE A C 1
ATOM 1826 O O . PHE A 1 217 ? -2.180 0.733 21.428 1.00 90.50 217 PHE A O 1
ATOM 1833 N N . LEU A 1 218 ? -1.944 2.263 23.068 1.00 89.06 218 LEU A N 1
ATOM 1834 C CA . LEU A 1 218 ? -0.496 2.133 23.218 1.00 89.06 218 LEU A CA 1
ATOM 1835 C C . LEU A 1 218 ? -0.127 0.923 24.089 1.00 89.06 218 LEU A C 1
ATOM 1837 O O . LEU A 1 218 ? -0.905 0.509 24.947 1.00 89.06 218 LEU A O 1
ATOM 1841 N N . LYS A 1 219 ? 1.065 0.365 23.852 1.00 83.56 219 LYS A N 1
ATOM 1842 C CA . LYS A 1 219 ? 1.677 -0.677 24.690 1.00 83.56 219 LYS A CA 1
ATOM 1843 C C . LYS A 1 219 ? 2.465 -0.089 25.857 1.00 83.56 219 LYS A C 1
ATOM 1845 O O . LYS A 1 219 ? 3.220 0.876 25.612 1.00 83.56 219 LYS A O 1
#

Radius of gyration: 18.74 Å; chains: 1; bounding box: 48×31×58 Å

pLDDT: mean 89.25, std 11.15, range [27.06, 97.38]

Sequence (219 aa):
MRNYTYNWGSLLGLRWFVASWLLHGVHVFDKTEKLYYIICELVLQLMPITILYFCGVADWWLYLISLILVHSLTWLCDSHWLVGYREVDKTFMSKGIKGVIDYIDIVRKELYGNSNVSLIAVYGSLSRRKFHDRSDLDLRIVQENRSFFLFLKVQKLRFIGIWKYRIPLDLKLVDSEDYLKKEMREDEKAIVVYKKHDKVYNEGVSFNEVVENPLSFLK

Foldseek 3Di:
DPPPVDPCPPCLLVVQQVCCLVPVCLVVAADLLSVLLVVVLVVQLVVVVVVCVVVVNPDPVSSVVSNSVSSVVSSLLRLSNLLSVLVVDVPDFWPFLVLVLVLLVVVCVLCPPPPFWAFKWWWDLQQLLADDRSDATAIETETQDRDSVVSVVQSVSSNCCCPVTVHSYNYHYYHDLVVVVVPHDLSTQIATADHPDPDHPRHDHHSVVCVVCVNSSHD